Protein AF-A0A7W4IEE4-F1 (afdb_monomer)

Solvent-accessible surface area (backbone atoms only — not comparable to full-atom values): 12939 Å² total; per-residue (Å²): 142,80,88,83,77,83,89,69,90,86,64,72,62,60,62,54,52,55,63,63,65,67,69,78,68,66,86,56,74,81,76,53,75,59,36,49,70,67,81,79,66,44,58,67,37,38,53,66,58,50,34,73,74,76,43,81,60,83,44,72,50,71,46,98,86,74,34,47,25,37,35,35,80,38,34,64,44,48,45,41,70,68,49,44,52,52,48,53,54,52,42,54,53,38,18,65,76,54,75,70,46,24,63,75,71,42,45,66,54,56,65,70,42,54,62,46,82,28,52,34,36,48,28,24,48,96,86,40,24,33,29,35,36,37,36,48,48,85,84,48,88,82,58,63,52,68,43,72,49,32,69,66,70,70,74,50,82,81,77,76,76,75,73,85,80,84,75,94,81,81,91,79,88,82,82,89,80,84,77,90,77,90,79,83,82,90,85,78,92,78,85,81,80,85,80,90,79,89,80,86,134

pLDDT: mean 70.5, std 19.92, range [35.75, 95.56]

Radius of gyration: 33.17 Å; Cα contacts (8 Å, |Δi|>4): 200; chains: 1; bounding box: 82×45×115 Å

Sequence (201 aa):
MMPRHPFLFRMPGVAALVLLLTACSSGTENARPDPVDLSQFGKGTTRFTVIGAVGSPQGSVTQPNTRRCDIYQLYTSGLTAGGKAAMAAGETITDIATLGLAEIVWTPVHAGTRPRIHTVLFCYDDAQSLVELFDKDPSERRQARHVIVDAEAYSRPIVLKAAPSTDPGSAADAAPVVTTQSTAPANAATSPATPANLKAP

Foldseek 3Di:
DDDDDPPDDDPPPVVVVVVVVLVPDDDQPLPADFADAPVVAAWQCALVNVCVRQNAAPDWDQDPLRWIKGKHWTQNAADGNVRSVVLVVVLVVVCVVVVRCSCVVCVVVCVVRHTDIWIKIFTADPRRTTQKIWTDDPVPPDDTPIDGRHPVSVVDDSPPPDDPDPDPPDDDDDDDDDDDDDDDDDDDDDDDDDDDDDDDD

Organism: NCBI:txid92759

Structure (mmCIF, N/CA/C/O backbone):
data_AF-A0A7W4IEE4-F1
#
_entry.id   AF-A0A7W4IEE4-F1
#
loop_
_atom_site.group_PDB
_atom_site.id
_atom_site.type_symbol
_atom_site.label_atom_id
_atom_site.label_alt_id
_atom_site.label_comp_id
_atom_site.label_asym_id
_atom_site.label_entity_id
_atom_site.label_seq_id
_atom_site.pdbx_PDB_ins_code
_atom_site.Cartn_x
_atom_site.Cartn_y
_atom_site.Cartn_z
_atom_site.occupancy
_atom_site.B_iso_or_equiv
_atom_site.auth_seq_id
_atom_site.auth_comp_id
_atom_site.auth_asym_id
_atom_site.auth_atom_id
_atom_site.pdbx_PDB_model_num
ATOM 1 N N . MET A 1 1 ? 56.526 4.353 -56.039 1.00 42.00 1 MET A N 1
ATOM 2 C CA . MET A 1 1 ? 56.580 4.388 -54.561 1.00 42.00 1 MET A CA 1
ATOM 3 C C . MET A 1 1 ? 55.356 5.142 -54.064 1.00 42.00 1 MET A C 1
ATOM 5 O O . MET A 1 1 ? 55.263 6.333 -54.308 1.00 42.00 1 MET A O 1
ATOM 9 N N . MET A 1 2 ? 54.390 4.445 -53.463 1.00 42.84 2 MET A N 1
ATOM 10 C CA . MET A 1 2 ? 53.206 5.037 -52.819 1.00 42.84 2 MET A CA 1
ATOM 11 C C . MET A 1 2 ? 53.239 4.672 -51.330 1.00 42.84 2 MET A C 1
ATOM 13 O O . MET A 1 2 ? 53.487 3.500 -51.031 1.00 42.84 2 MET A O 1
ATOM 17 N N . PRO A 1 3 ? 52.978 5.606 -50.401 1.00 59.12 3 PRO A N 1
ATOM 18 C CA . PRO A 1 3 ? 52.822 5.269 -48.998 1.00 59.12 3 PRO A CA 1
ATOM 19 C C . PRO A 1 3 ? 51.390 4.774 -48.752 1.00 59.12 3 PRO A C 1
ATOM 21 O O . PRO A 1 3 ? 50.412 5.464 -49.030 1.00 59.12 3 PRO A O 1
ATOM 24 N N . ARG A 1 4 ? 51.265 3.553 -48.227 1.00 55.97 4 ARG A N 1
ATOM 25 C CA . ARG A 1 4 ? 50.030 3.050 -47.616 1.00 55.97 4 ARG A CA 1
ATOM 26 C C . ARG A 1 4 ? 50.058 3.436 -46.140 1.00 55.97 4 ARG A C 1
ATOM 28 O O . ARG A 1 4 ? 50.849 2.877 -45.388 1.00 55.97 4 ARG A O 1
ATOM 35 N N . HIS A 1 5 ? 49.201 4.363 -45.726 1.00 53.91 5 HIS A N 1
ATOM 36 C CA . HIS A 1 5 ? 48.916 4.577 -44.308 1.00 53.91 5 HIS A CA 1
ATOM 37 C C . HIS A 1 5 ? 47.724 3.702 -43.903 1.00 53.91 5 HIS A C 1
ATOM 39 O O . HIS A 1 5 ? 46.629 3.913 -44.427 1.00 53.91 5 HIS A O 1
ATOM 45 N N . PRO A 1 6 ? 47.884 2.738 -42.980 1.00 55.00 6 PRO A N 1
ATOM 46 C CA . PRO A 1 6 ? 46.744 2.094 -42.359 1.00 55.00 6 PRO A CA 1
ATOM 47 C C . PRO A 1 6 ? 46.212 3.028 -41.267 1.00 55.00 6 PRO A C 1
ATOM 49 O O . PRO A 1 6 ? 46.652 2.991 -40.121 1.00 55.00 6 PRO A O 1
ATOM 52 N N . PHE A 1 7 ? 45.244 3.872 -41.619 1.00 52.50 7 PHE A N 1
ATOM 53 C CA . PHE A 1 7 ? 44.290 4.394 -40.642 1.00 52.50 7 PHE A CA 1
ATOM 54 C C . PHE A 1 7 ? 43.310 3.265 -40.312 1.00 52.50 7 PHE A C 1
ATOM 56 O O . PHE A 1 7 ? 42.207 3.199 -40.841 1.00 52.50 7 PHE A O 1
ATOM 63 N N . LEU A 1 8 ? 43.732 2.331 -39.462 1.00 55.97 8 LEU A N 1
ATOM 64 C CA . LEU A 1 8 ? 42.809 1.407 -38.819 1.00 55.97 8 LEU A CA 1
ATOM 65 C C . LEU A 1 8 ? 43.015 1.455 -37.308 1.00 55.97 8 LEU A C 1
ATOM 67 O O . LEU A 1 8 ? 43.952 0.895 -36.750 1.00 55.97 8 LEU A O 1
ATOM 71 N N . PHE A 1 9 ? 42.058 2.138 -36.684 1.00 54.78 9 PHE A N 1
ATOM 72 C CA . PHE A 1 9 ? 41.323 1.592 -35.554 1.00 54.78 9 PHE A CA 1
ATOM 73 C C . PHE A 1 9 ? 42.158 1.265 -34.309 1.00 54.78 9 PHE A C 1
ATOM 75 O O . PHE A 1 9 ? 42.377 0.115 -33.942 1.00 54.78 9 PHE A O 1
ATOM 82 N N . ARG A 1 10 ? 42.551 2.309 -33.576 1.00 56.47 10 ARG A N 1
ATOM 83 C CA . ARG A 1 10 ? 42.951 2.172 -32.171 1.00 56.47 10 ARG A CA 1
ATOM 84 C C . ARG A 1 10 ? 42.235 3.213 -31.312 1.00 56.47 10 ARG A C 1
ATOM 86 O O . ARG A 1 10 ? 42.860 4.081 -30.723 1.00 56.47 10 ARG A O 1
ATOM 93 N N . MET A 1 11 ? 40.908 3.108 -31.234 1.00 55.41 11 MET A N 1
ATOM 94 C CA . MET A 1 11 ? 40.102 3.761 -30.190 1.00 55.41 11 MET A CA 1
ATOM 95 C C . MET A 1 11 ? 39.368 2.729 -29.306 1.00 55.41 11 MET A C 1
ATOM 97 O O . MET A 1 11 ? 38.146 2.766 -29.209 1.00 55.41 11 MET A O 1
ATOM 101 N N . PRO A 1 12 ? 40.069 1.812 -28.607 1.00 55.75 12 PRO A N 1
ATOM 102 C CA . PRO A 1 12 ? 39.431 1.038 -27.538 1.00 55.75 12 PRO A CA 1
ATOM 103 C C . PRO A 1 12 ? 39.075 1.926 -26.327 1.00 55.75 12 PRO A C 1
ATOM 105 O O . PRO A 1 12 ? 38.188 1.589 -25.552 1.00 55.75 12 PRO A O 1
ATOM 108 N N . GLY A 1 13 ? 39.739 3.081 -26.174 1.00 59.19 13 GLY A N 1
ATOM 109 C CA . GLY A 1 13 ? 39.582 3.954 -25.006 1.00 59.19 13 GLY A CA 1
ATOM 110 C C . GLY A 1 13 ? 38.289 4.772 -24.975 1.00 59.19 13 GLY A C 1
ATOM 111 O O . GLY A 1 13 ? 37.750 4.992 -23.898 1.00 59.19 13 GLY A O 1
ATOM 112 N N . VAL A 1 14 ? 37.758 5.196 -26.128 1.00 63.16 14 VAL A N 1
ATOM 113 C CA . VAL A 1 14 ? 36.553 6.052 -26.167 1.00 63.16 14 VAL A CA 1
ATOM 114 C C . VAL A 1 14 ? 35.283 5.237 -25.911 1.00 63.16 14 VAL A C 1
ATOM 116 O O . VAL A 1 14 ? 34.432 5.671 -25.144 1.00 63.16 14 VAL A O 1
ATOM 119 N N . ALA A 1 15 ? 35.186 4.021 -26.462 1.00 61.84 15 ALA A N 1
ATOM 120 C CA . ALA A 1 15 ? 34.072 3.114 -26.175 1.00 61.84 15 ALA A CA 1
ATOM 121 C C . ALA A 1 15 ? 34.062 2.654 -24.703 1.00 61.84 15 ALA A C 1
ATOM 123 O O . ALA A 1 15 ? 33.005 2.611 -24.078 1.00 61.84 15 ALA A O 1
ATOM 124 N N . ALA A 1 16 ? 35.239 2.387 -24.124 1.00 63.06 16 ALA A N 1
ATOM 125 C CA . ALA A 1 16 ? 35.365 2.062 -22.704 1.00 63.06 16 ALA A CA 1
ATOM 126 C C . ALA A 1 16 ? 34.992 3.246 -21.791 1.00 63.06 16 ALA A C 1
ATOM 128 O O . ALA A 1 16 ? 34.382 3.043 -20.748 1.00 63.06 16 ALA A O 1
ATOM 129 N N . LEU A 1 17 ? 35.304 4.484 -22.193 1.00 61.44 17 LEU A N 1
ATOM 130 C CA . LEU A 1 17 ? 34.957 5.689 -21.435 1.00 61.44 17 LEU A CA 1
ATOM 131 C C . LEU A 1 17 ? 33.447 5.983 -21.452 1.00 61.44 17 LEU A C 1
ATOM 133 O O . LEU A 1 17 ? 32.904 6.396 -20.433 1.00 61.44 17 LEU A O 1
ATOM 137 N N . VAL A 1 18 ? 32.756 5.727 -22.569 1.00 62.00 18 VAL A N 1
ATOM 138 C CA . VAL A 1 18 ? 31.290 5.881 -22.669 1.00 62.00 18 VAL A CA 1
ATOM 139 C C . VAL A 1 18 ? 30.556 4.845 -21.807 1.00 62.00 18 VAL A C 1
ATOM 141 O O . VAL A 1 18 ? 29.601 5.204 -21.1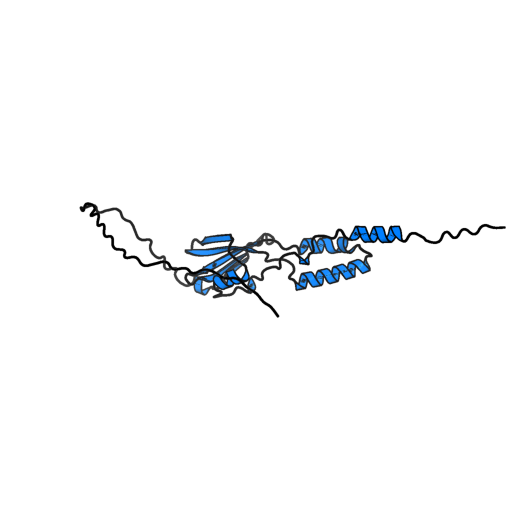25 1.00 62.00 18 VAL A O 1
ATOM 144 N N . LEU A 1 19 ? 31.042 3.599 -21.746 1.00 62.41 19 LEU A N 1
ATOM 145 C CA . LEU A 1 19 ? 30.483 2.550 -20.874 1.00 62.41 19 LEU A CA 1
ATOM 146 C C . LEU A 1 19 ? 30.678 2.829 -19.374 1.00 62.41 19 LEU A C 1
ATOM 148 O O . LEU A 1 19 ? 29.897 2.357 -18.554 1.00 62.41 19 LEU A O 1
ATOM 152 N N . LEU A 1 20 ? 31.704 3.596 -18.998 1.00 60.75 20 LEU A N 1
ATOM 153 C CA . LEU A 1 20 ? 31.944 3.979 -17.601 1.00 60.75 20 LEU A CA 1
ATOM 154 C C . LEU A 1 20 ? 31.077 5.168 -17.150 1.00 60.75 20 LEU A C 1
ATOM 156 O O . LEU A 1 20 ? 30.906 5.368 -15.950 1.00 60.75 20 LEU A O 1
ATOM 160 N N . LEU A 1 21 ? 30.511 5.940 -18.087 1.00 57.06 21 LEU A N 1
ATOM 161 C CA . LEU A 1 21 ? 29.665 7.105 -17.796 1.00 57.06 21 LEU A CA 1
ATOM 162 C C . LEU A 1 21 ? 28.172 6.755 -17.647 1.00 57.06 21 LEU A C 1
ATOM 164 O O . LEU A 1 21 ? 27.434 7.538 -17.053 1.00 57.06 21 LEU A O 1
ATOM 168 N N . THR A 1 22 ? 27.718 5.588 -18.119 1.00 57.38 22 THR A N 1
ATOM 169 C CA . THR A 1 22 ? 26.330 5.111 -17.928 1.00 57.38 22 THR A CA 1
ATOM 170 C C . THR A 1 22 ? 26.099 4.436 -16.570 1.00 57.38 22 THR A C 1
ATOM 172 O O . THR A 1 22 ? 24.964 4.149 -16.206 1.00 57.38 22 THR A O 1
ATOM 175 N N . ALA A 1 23 ? 27.154 4.226 -15.774 1.00 52.12 23 ALA A N 1
ATOM 176 C CA . ALA A 1 23 ? 27.072 3.570 -14.467 1.00 52.12 23 ALA A CA 1
ATOM 177 C C . ALA A 1 23 ? 26.598 4.488 -13.320 1.00 52.12 23 ALA A C 1
ATOM 179 O O . ALA A 1 23 ? 26.491 4.042 -12.178 1.00 52.12 23 ALA A O 1
ATOM 180 N N . CYS A 1 24 ? 26.271 5.755 -13.589 1.00 54.19 24 CYS A N 1
ATOM 181 C CA . CYS A 1 24 ? 25.622 6.642 -12.619 1.00 54.19 24 CYS A CA 1
ATOM 182 C C . CYS A 1 24 ? 24.109 6.359 -12.511 1.00 54.19 24 CYS A C 1
ATOM 184 O O . CYS A 1 24 ? 23.309 7.291 -12.501 1.00 54.19 24 CYS A O 1
ATOM 186 N N . SER A 1 25 ? 23.688 5.092 -12.478 1.00 53.78 25 SER A N 1
ATOM 187 C CA . SER A 1 25 ? 22.263 4.767 -12.390 1.00 53.78 25 SER A CA 1
ATOM 188 C C . SER A 1 25 ? 21.790 4.907 -10.941 1.00 53.78 25 SER A C 1
ATOM 190 O O . SER A 1 25 ? 22.221 4.192 -10.036 1.00 53.78 25 SER A O 1
ATOM 192 N N . SER A 1 26 ? 20.984 5.950 -10.740 1.00 52.00 26 SER A N 1
ATOM 193 C CA . SER A 1 26 ? 19.656 5.876 -10.132 1.00 52.00 26 SER A CA 1
ATOM 194 C C . SER A 1 26 ? 19.518 4.937 -8.936 1.00 52.00 26 SER A C 1
ATOM 196 O O . SER A 1 26 ? 19.598 3.722 -9.077 1.00 52.00 26 SER A O 1
ATOM 198 N N . GLY A 1 27 ? 19.207 5.491 -7.757 1.00 55.22 27 GLY A N 1
ATOM 199 C CA . GLY A 1 27 ? 18.859 4.711 -6.566 1.00 55.22 27 GLY A CA 1
ATOM 200 C C . GLY A 1 27 ? 17.947 3.534 -6.919 1.00 55.22 27 GLY A C 1
ATOM 201 O O . GLY A 1 27 ? 16.822 3.733 -7.374 1.00 55.22 27 GLY A O 1
ATOM 202 N N . THR A 1 28 ? 18.486 2.325 -6.757 1.00 63.62 28 THR A N 1
ATOM 203 C CA . THR A 1 28 ? 17.913 1.063 -7.232 1.00 63.62 28 THR A CA 1
ATOM 204 C C . THR A 1 28 ? 16.428 0.977 -6.901 1.00 63.62 28 THR A C 1
ATOM 206 O O . THR A 1 28 ? 16.070 1.041 -5.724 1.00 63.62 28 THR A O 1
ATOM 209 N N . GLU A 1 29 ? 15.570 0.784 -7.909 1.00 69.75 29 GLU A N 1
ATOM 210 C CA . GLU A 1 29 ? 14.129 0.518 -7.737 1.00 69.75 29 GLU A CA 1
ATOM 211 C C . GLU A 1 29 ? 13.881 -0.570 -6.674 1.00 69.75 29 GLU A C 1
ATOM 213 O O . GLU A 1 29 ? 12.966 -0.470 -5.857 1.00 69.75 29 GLU A O 1
ATOM 218 N N . ASN A 1 30 ? 14.783 -1.554 -6.609 1.00 67.81 30 ASN A N 1
ATOM 219 C CA . ASN A 1 30 ? 14.779 -2.644 -5.634 1.00 67.81 30 ASN A CA 1
ATOM 220 C C . ASN A 1 30 ? 14.941 -2.209 -4.169 1.00 67.81 30 ASN A C 1
ATOM 222 O O . ASN A 1 30 ? 14.522 -2.945 -3.283 1.00 67.81 30 ASN A O 1
ATOM 226 N N . ALA A 1 31 ? 15.535 -1.047 -3.889 1.00 74.50 31 ALA A N 1
ATOM 227 C CA . ALA A 1 31 ? 15.680 -0.536 -2.523 1.00 74.50 31 ALA A CA 1
ATOM 228 C C . ALA A 1 31 ? 14.414 0.173 -2.019 1.00 74.50 31 ALA A C 1
ATOM 230 O O . ALA A 1 31 ? 14.333 0.540 -0.846 1.00 74.50 31 ALA A O 1
ATOM 231 N N . ARG A 1 32 ? 13.422 0.403 -2.889 1.00 80.88 32 ARG A N 1
ATOM 232 C CA . ARG A 1 32 ? 12.168 1.026 -2.472 1.00 80.88 32 ARG A CA 1
ATOM 233 C C . ARG A 1 32 ? 11.356 0.048 -1.614 1.00 80.88 32 ARG A C 1
ATOM 235 O O . ARG A 1 32 ? 11.333 -1.139 -1.938 1.00 80.88 32 ARG A O 1
ATOM 242 N N . PRO A 1 33 ? 10.640 0.517 -0.578 1.00 85.38 33 PRO A N 1
ATOM 243 C CA . PRO A 1 33 ? 9.746 -0.330 0.209 1.00 85.38 33 PRO A CA 1
ATOM 244 C C . PRO A 1 33 ? 8.656 -0.975 -0.650 1.00 85.38 33 PRO A C 1
ATOM 246 O O . PRO A 1 33 ? 8.221 -0.401 -1.655 1.00 85.38 33 PRO A O 1
ATOM 249 N N . ASP A 1 34 ? 8.238 -2.182 -0.283 1.00 88.81 34 ASP A N 1
ATOM 250 C CA . ASP A 1 34 ? 7.066 -2.812 -0.886 1.00 88.81 34 ASP A CA 1
ATOM 251 C C . ASP A 1 34 ? 5.781 -2.196 -0.323 1.00 88.81 34 ASP A C 1
ATOM 253 O O . ASP A 1 34 ? 5.732 -1.846 0.861 1.00 88.81 34 ASP A O 1
ATOM 257 N N . PRO A 1 35 ? 4.739 -2.042 -1.155 1.00 89.12 35 PRO A N 1
ATOM 258 C CA . PRO A 1 35 ? 3.446 -1.608 -0.673 1.00 89.12 35 PRO A CA 1
ATOM 259 C C . PRO A 1 35 ? 2.832 -2.682 0.232 1.00 89.12 35 PRO A C 1
ATOM 261 O O . PRO A 1 35 ? 2.821 -3.870 -0.089 1.00 89.12 35 PRO A O 1
ATOM 264 N N . VAL A 1 36 ? 2.292 -2.241 1.359 1.00 90.75 36 VAL A N 1
ATOM 265 C CA . VAL A 1 36 ? 1.465 -3.022 2.266 1.00 90.75 36 VAL A CA 1
ATOM 266 C C . VAL A 1 36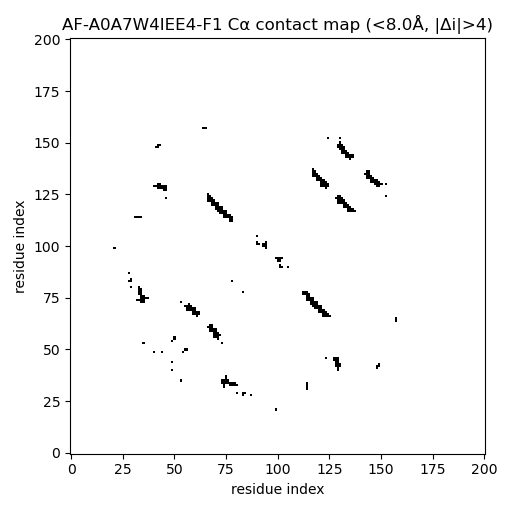 ? 0.121 -3.273 1.600 1.00 90.75 36 VAL A C 1
ATOM 268 O O . VAL A 1 36 ? -0.601 -2.335 1.254 1.00 90.75 36 VAL A O 1
ATOM 271 N N . ASP A 1 37 ? -0.237 -4.546 1.477 1.00 89.56 37 ASP A N 1
ATOM 272 C CA . ASP A 1 37 ? -1.576 -4.937 1.066 1.00 89.56 37 ASP A CA 1
ATOM 273 C C . ASP A 1 37 ? -2.545 -4.758 2.237 1.00 89.56 37 ASP A C 1
ATOM 275 O O . ASP A 1 37 ? -2.494 -5.476 3.232 1.00 89.56 37 ASP A O 1
ATOM 279 N N . LEU A 1 38 ? -3.440 -3.780 2.127 1.00 88.69 38 LEU A N 1
ATOM 280 C CA . LEU A 1 38 ? -4.451 -3.521 3.147 1.00 88.69 38 LEU A CA 1
ATOM 281 C C . LEU A 1 38 ? -5.538 -4.605 3.205 1.00 88.69 38 LEU A C 1
ATOM 283 O O . LEU A 1 38 ? -6.196 -4.749 4.233 1.00 88.69 38 LEU A O 1
ATOM 287 N N . SER A 1 39 ? -5.731 -5.376 2.131 1.00 86.94 39 SER A N 1
ATOM 288 C CA . SER A 1 39 ? -6.766 -6.412 2.062 1.00 86.94 39 SER A CA 1
ATOM 289 C C . SER A 1 39 ? -6.457 -7.642 2.918 1.00 86.94 39 SER A C 1
ATOM 291 O O . SER A 1 39 ? -7.368 -8.398 3.251 1.00 86.94 39 SER A O 1
ATOM 293 N N . GLN A 1 40 ? -5.202 -7.801 3.351 1.00 89.81 40 GLN A N 1
ATOM 294 C CA . GLN A 1 40 ? -4.809 -8.855 4.287 1.00 89.81 40 GLN A CA 1
ATOM 295 C C . GLN A 1 40 ? -5.387 -8.645 5.699 1.00 89.81 40 GLN A C 1
ATOM 297 O O . GLN A 1 40 ? -5.416 -9.577 6.502 1.00 89.81 40 GLN A O 1
ATOM 302 N N . PHE A 1 41 ? -5.840 -7.428 6.016 1.00 91.94 41 PHE A N 1
ATOM 303 C CA . PHE A 1 41 ? -6.401 -7.084 7.318 1.00 91.94 41 PHE A CA 1
ATOM 304 C C . PHE A 1 41 ? -7.925 -7.185 7.284 1.00 91.94 41 PHE A C 1
ATOM 306 O O . PHE A 1 41 ? -8.630 -6.281 6.838 1.00 91.94 41 PHE A O 1
ATOM 313 N N . GLY A 1 42 ? -8.427 -8.322 7.761 1.00 86.62 42 GLY A N 1
ATOM 314 C CA . GLY A 1 42 ? -9.852 -8.631 7.822 1.00 86.62 42 GLY A CA 1
ATOM 315 C C . GLY A 1 42 ? -10.452 -8.509 9.222 1.00 86.62 42 GLY A C 1
ATOM 316 O O . GLY A 1 42 ? -9.794 -8.119 10.193 1.00 86.62 42 GLY A O 1
ATOM 317 N N . LYS A 1 43 ? -11.730 -8.880 9.323 1.00 84.12 43 LYS A N 1
ATOM 318 C CA . LYS A 1 43 ? -12.494 -8.857 10.574 1.00 84.12 43 LYS A CA 1
ATOM 319 C C . LYS A 1 43 ? -11.822 -9.729 11.624 1.00 84.12 43 LYS A C 1
ATOM 321 O O . LYS A 1 43 ? -11.391 -10.840 11.325 1.00 84.12 43 LYS A O 1
ATOM 326 N N . GLY A 1 44 ? -11.755 -9.229 12.856 1.00 81.69 44 GLY A N 1
ATOM 327 C CA . GLY A 1 44 ? -11.162 -9.974 13.967 1.00 81.69 44 GLY A CA 1
ATOM 328 C C . GLY A 1 44 ? -9.633 -10.013 13.947 1.00 81.69 44 GLY A C 1
ATOM 329 O O . GLY A 1 44 ? -9.037 -10.656 14.809 1.00 81.69 44 GLY A O 1
ATOM 330 N N . THR A 1 45 ? -8.975 -9.319 13.007 1.00 92.94 45 THR A N 1
ATOM 331 C CA . THR A 1 45 ? -7.517 -9.164 13.059 1.00 92.94 45 THR A CA 1
ATOM 332 C C . THR A 1 45 ? -7.148 -8.435 14.343 1.00 92.94 45 THR A C 1
ATOM 334 O O . THR A 1 45 ? -7.610 -7.321 14.586 1.00 92.94 45 THR A O 1
ATOM 337 N N . THR A 1 46 ? -6.318 -9.051 15.179 1.00 94.62 46 THR A N 1
ATOM 338 C CA . THR A 1 46 ? -5.930 -8.430 16.447 1.00 94.62 46 THR A CA 1
ATOM 339 C C . THR A 1 46 ? -4.980 -7.261 16.209 1.00 94.62 46 THR A C 1
ATOM 341 O O . THR A 1 46 ? -4.160 -7.283 15.287 1.00 94.62 46 THR A O 1
ATOM 344 N N . ARG A 1 47 ? -5.015 -6.266 17.095 1.00 94.50 47 ARG A N 1
ATOM 345 C CA . ARG A 1 47 ? -4.048 -5.160 17.101 1.00 94.50 47 ARG A CA 1
ATOM 346 C C . ARG A 1 47 ? -2.596 -5.642 17.105 1.00 94.50 47 ARG A C 1
ATOM 348 O O . ARG A 1 47 ? -1.753 -5.061 16.431 1.00 94.50 47 ARG A O 1
ATOM 355 N N . PHE A 1 48 ? -2.305 -6.729 17.820 1.00 94.81 48 PHE A N 1
ATOM 356 C CA . PHE A 1 48 ? -0.968 -7.324 17.840 1.00 94.81 48 PHE A CA 1
ATOM 357 C C . PHE A 1 48 ? -0.554 -7.860 16.463 1.00 94.81 48 PHE A C 1
ATOM 359 O O . PHE A 1 48 ? 0.577 -7.643 16.038 1.00 94.81 48 PHE A O 1
ATOM 366 N N . THR A 1 49 ? -1.471 -8.502 15.737 1.00 94.81 49 THR A N 1
ATOM 367 C CA . THR A 1 49 ? -1.232 -8.976 14.366 1.00 94.81 49 THR A CA 1
ATOM 368 C C . THR A 1 49 ? -0.955 -7.817 13.411 1.00 94.81 49 THR A C 1
ATOM 370 O O . THR A 1 49 ? -0.022 -7.904 12.616 1.00 94.81 49 THR A O 1
ATOM 373 N N . VAL A 1 50 ? -1.710 -6.716 13.516 1.00 95.19 50 VAL A N 1
ATOM 374 C CA . VAL A 1 50 ? -1.460 -5.504 12.715 1.00 95.19 50 VAL A CA 1
ATOM 375 C C . VAL A 1 50 ? -0.064 -4.956 13.012 1.00 95.19 50 VAL A C 1
ATOM 377 O O . VAL A 1 50 ? 0.725 -4.769 12.090 1.00 95.19 50 VAL A O 1
ATOM 380 N N . ILE A 1 51 ? 0.291 -4.789 14.290 1.00 95.56 51 ILE A N 1
ATOM 381 C CA . ILE A 1 51 ? 1.619 -4.302 14.695 1.00 95.56 51 ILE A CA 1
ATOM 382 C C . ILE A 1 51 ? 2.738 -5.231 14.207 1.00 95.56 51 ILE A C 1
ATOM 384 O O . ILE A 1 51 ? 3.775 -4.760 13.749 1.00 95.56 51 ILE A O 1
ATOM 388 N N . GLY A 1 52 ? 2.533 -6.548 14.263 1.00 95.25 52 GLY A N 1
ATOM 389 C CA . GLY A 1 52 ? 3.496 -7.521 13.751 1.00 95.25 52 GLY A CA 1
ATOM 390 C C . GLY A 1 52 ? 3.707 -7.428 12.237 1.00 95.25 52 GLY A C 1
ATOM 391 O O . GLY A 1 52 ? 4.815 -7.670 11.767 1.00 95.25 52 GLY A O 1
ATOM 392 N N . ALA A 1 53 ? 2.672 -7.056 11.481 1.00 93.00 53 ALA A N 1
ATOM 393 C CA . ALA A 1 53 ? 2.730 -6.961 10.025 1.00 93.00 53 ALA A CA 1
ATOM 394 C C . ALA A 1 53 ? 3.279 -5.616 9.521 1.00 93.00 53 ALA A C 1
ATOM 396 O O . ALA A 1 53 ? 4.045 -5.597 8.560 1.00 93.00 53 ALA A O 1
ATOM 397 N N . VAL A 1 54 ? 2.887 -4.493 10.137 1.00 93.50 54 VAL A N 1
ATOM 398 C CA . VAL A 1 54 ? 3.212 -3.139 9.636 1.00 93.50 54 VAL A CA 1
ATOM 399 C C . VAL A 1 54 ? 4.102 -2.314 10.568 1.00 93.50 54 VAL A C 1
ATOM 401 O O . VAL A 1 54 ? 4.487 -1.198 10.223 1.00 93.50 54 VAL A O 1
ATOM 404 N N . GLY A 1 55 ? 4.454 -2.846 11.738 1.00 94.31 55 GLY A N 1
ATOM 405 C CA . GLY A 1 55 ? 5.270 -2.177 12.748 1.00 94.31 55 GLY A CA 1
ATOM 406 C C . GLY A 1 55 ? 4.459 -1.384 13.777 1.00 94.31 55 GLY A C 1
ATOM 407 O O . GLY A 1 55 ? 3.241 -1.514 13.901 1.00 94.31 55 GLY A O 1
ATOM 408 N N . SER A 1 56 ? 5.154 -0.560 14.560 1.00 95.19 56 SER A N 1
ATOM 409 C CA . SER A 1 56 ? 4.525 0.271 15.593 1.00 95.19 56 SER A CA 1
ATOM 410 C C . SER A 1 56 ? 3.776 1.463 14.985 1.00 95.19 56 SER A C 1
ATOM 412 O O . SER A 1 56 ? 4.272 2.078 14.036 1.00 95.19 56 SER A O 1
ATOM 414 N N . PRO A 1 57 ? 2.612 1.844 15.541 1.00 95.38 57 PRO A N 1
ATOM 415 C CA . PRO A 1 57 ? 1.885 3.016 15.075 1.00 95.38 57 PRO A CA 1
ATOM 416 C C . PRO A 1 57 ? 2.640 4.310 15.395 1.00 95.38 57 PRO A C 1
ATOM 418 O O . PRO A 1 57 ? 3.349 4.407 16.396 1.00 95.38 57 PRO A O 1
ATOM 421 N N . GLN A 1 58 ? 2.429 5.334 14.568 1.00 93.69 58 GLN A N 1
ATOM 422 C CA . GLN A 1 58 ? 2.959 6.688 14.780 1.00 93.69 58 GLN A CA 1
ATOM 423 C C . GLN A 1 58 ? 2.278 7.390 15.960 1.00 93.69 58 GLN A C 1
ATOM 425 O O . GLN A 1 58 ? 2.840 8.278 16.594 1.00 93.69 58 GLN A O 1
ATOM 430 N N . GLY A 1 59 ? 1.041 6.998 16.245 1.00 92.06 59 GLY A N 1
ATOM 431 C CA . GLY A 1 59 ? 0.242 7.527 17.332 1.00 92.06 59 GLY A CA 1
ATOM 432 C C . GLY A 1 59 ? -1.111 6.841 17.372 1.00 92.06 59 GLY A C 1
ATOM 433 O O . GLY A 1 59 ? -1.413 5.977 16.551 1.00 92.06 59 GLY A O 1
ATOM 434 N N . SER A 1 60 ? -1.941 7.222 18.335 1.00 91.81 60 SER A N 1
ATOM 435 C CA . SER A 1 60 ? -3.302 6.706 18.427 1.00 91.81 60 SER A CA 1
ATOM 436 C C . SER A 1 60 ? -4.273 7.785 18.875 1.00 91.81 60 SER A C 1
ATOM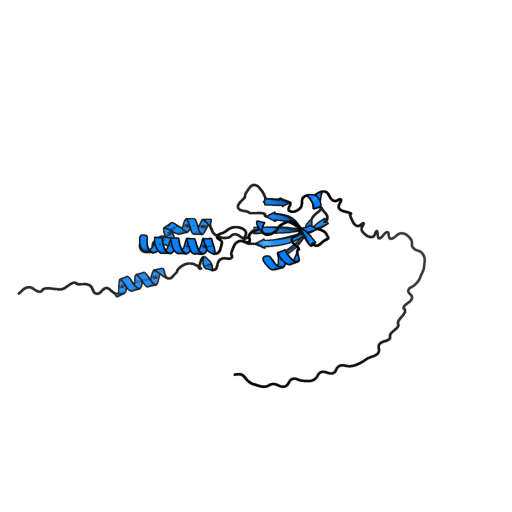 438 O O . SER A 1 60 ? -3.935 8.658 19.675 1.00 91.81 60 SER A O 1
ATOM 440 N N . VAL A 1 61 ? -5.483 7.724 18.336 1.00 90.06 61 VAL A N 1
ATOM 441 C CA . VAL A 1 61 ? -6.567 8.678 18.559 1.00 90.06 61 VAL A CA 1
ATOM 442 C C . VAL A 1 61 ? -7.810 7.923 19.007 1.00 90.06 61 VAL A C 1
ATOM 444 O O . VAL A 1 61 ? -8.037 6.786 18.603 1.00 90.06 61 VAL A O 1
ATOM 447 N N . THR A 1 62 ? -8.611 8.541 19.868 1.00 87.56 62 THR A N 1
ATOM 448 C CA . THR A 1 62 ? -9.942 8.027 20.196 1.00 87.56 62 THR A CA 1
ATOM 449 C C . THR A 1 62 ? -10.959 8.781 19.347 1.00 87.56 62 THR A C 1
ATOM 451 O O . THR A 1 62 ? -11.015 10.010 19.395 1.00 87.56 62 THR A O 1
ATOM 454 N N . GLN A 1 63 ? -11.719 8.060 18.531 1.00 77.31 63 GLN A N 1
ATOM 455 C CA . GLN A 1 63 ? -12.719 8.624 17.626 1.00 77.31 63 GLN A CA 1
ATOM 456 C C . GLN A 1 63 ? -14.023 8.935 18.404 1.00 77.31 63 GLN A C 1
ATOM 458 O O . GLN A 1 63 ? -14.206 8.410 19.506 1.00 77.31 63 GLN A O 1
ATOM 463 N N . PRO A 1 64 ? -14.944 9.793 17.908 1.00 70.75 64 PRO A N 1
ATOM 464 C CA . PRO A 1 64 ? -16.133 10.209 18.670 1.00 70.75 64 PRO A CA 1
ATOM 465 C C . PRO A 1 64 ? -17.046 9.062 19.126 1.00 70.75 64 PRO A C 1
ATOM 467 O O . PRO A 1 64 ? -17.754 9.184 20.118 1.00 70.75 64 PRO A O 1
ATOM 470 N N . ASN A 1 65 ? -16.991 7.922 18.439 1.00 69.56 65 ASN A N 1
ATOM 471 C CA . ASN A 1 65 ? -17.646 6.668 18.815 1.00 69.56 65 ASN A CA 1
ATOM 472 C C . ASN A 1 65 ? -16.902 5.902 19.938 1.00 69.56 65 ASN A C 1
ATOM 474 O O . ASN A 1 65 ? -17.159 4.725 20.137 1.00 69.56 65 ASN A O 1
ATOM 478 N N . THR A 1 66 ? -15.966 6.527 20.663 1.00 70.06 66 THR A N 1
ATOM 479 C CA . THR A 1 66 ? -15.148 5.916 21.739 1.00 70.06 66 THR A CA 1
ATOM 480 C C . THR A 1 66 ? -14.201 4.798 21.271 1.00 70.06 66 THR A C 1
ATOM 482 O O . THR A 1 66 ? -13.487 4.212 22.080 1.00 70.06 66 THR A O 1
ATOM 485 N N . ARG A 1 67 ? -14.093 4.537 19.963 1.00 81.44 67 ARG A N 1
ATOM 486 C CA . ARG A 1 67 ? -13.160 3.532 19.435 1.00 81.44 67 ARG A CA 1
ATOM 487 C C . ARG A 1 67 ? -11.734 4.056 19.416 1.00 81.44 67 ARG A C 1
ATOM 489 O O . ARG A 1 67 ? -11.492 5.236 19.143 1.00 81.44 67 ARG A O 1
ATOM 496 N N . ARG A 1 68 ? -10.776 3.169 19.689 1.00 89.88 68 ARG A N 1
ATOM 497 C CA . ARG A 1 68 ? -9.348 3.490 19.619 1.00 89.88 68 ARG A CA 1
ATOM 498 C C . ARG A 1 68 ? -8.833 3.182 18.221 1.00 89.88 68 ARG A C 1
ATOM 500 O O . ARG A 1 68 ? -8.948 2.051 17.763 1.00 89.88 68 ARG A O 1
ATOM 507 N N . CYS A 1 69 ? -8.231 4.173 17.580 1.00 92.44 69 CYS A N 1
ATOM 508 C CA . CYS A 1 69 ? -7.619 4.033 16.269 1.00 92.44 69 CYS A CA 1
ATOM 509 C C . CYS A 1 69 ? -6.116 4.278 16.353 1.00 92.44 69 CYS A C 1
ATOM 511 O O . CYS A 1 69 ? -5.670 5.254 16.959 1.00 92.44 69 CYS A O 1
ATOM 513 N N . ASP A 1 70 ? -5.343 3.411 15.717 1.00 94.94 70 ASP A N 1
ATOM 514 C CA . ASP A 1 70 ? -3.909 3.575 15.527 1.00 94.94 70 ASP A CA 1
ATOM 515 C C . ASP A 1 70 ? -3.637 4.239 14.172 1.00 94.94 70 ASP A C 1
ATOM 517 O O . ASP A 1 70 ? -4.265 3.906 13.167 1.00 94.94 70 ASP A O 1
ATOM 521 N N . ILE A 1 71 ? -2.699 5.185 14.155 1.00 93.62 71 ILE A N 1
ATOM 522 C CA . ILE A 1 71 ? -2.322 5.973 12.980 1.00 93.62 71 ILE A CA 1
ATOM 523 C C . ILE A 1 71 ? -1.004 5.434 12.433 1.00 93.62 71 ILE A C 1
ATOM 525 O O . ILE A 1 71 ? 0.001 5.394 13.148 1.00 93.62 71 ILE A O 1
ATOM 529 N N . TYR A 1 72 ? -0.989 5.089 11.151 1.00 93.94 72 TYR A N 1
ATOM 530 C CA . TYR A 1 72 ? 0.182 4.583 10.449 1.00 93.94 72 TYR A CA 1
ATOM 531 C C . TYR A 1 72 ? 0.531 5.432 9.232 1.00 93.94 72 TYR A C 1
ATOM 533 O O . TYR A 1 72 ? -0.336 6.033 8.600 1.00 93.94 72 TYR A O 1
ATOM 541 N N . GLN A 1 73 ? 1.820 5.440 8.898 1.00 91.44 73 GLN A N 1
ATOM 542 C CA . GLN A 1 73 ? 2.345 5.959 7.640 1.00 91.44 73 GLN A CA 1
ATOM 543 C C . GLN A 1 73 ? 2.885 4.780 6.836 1.00 91.44 73 GLN A C 1
ATOM 545 O O . GLN A 1 73 ? 3.963 4.273 7.138 1.00 91.44 73 GLN A O 1
ATOM 550 N N . LEU A 1 74 ? 2.106 4.314 5.861 1.00 91.12 74 LEU A N 1
ATOM 551 C CA . LEU A 1 74 ? 2.390 3.099 5.099 1.00 91.12 74 LEU A CA 1
ATOM 552 C C . LEU A 1 74 ? 2.510 3.419 3.617 1.00 91.12 74 LEU A C 1
ATOM 554 O O . LEU A 1 74 ? 1.807 4.280 3.098 1.00 91.12 74 LEU A O 1
ATOM 558 N N . TYR A 1 75 ? 3.356 2.679 2.915 1.00 89.75 75 TYR A N 1
ATOM 559 C CA . TYR A 1 75 ? 3.258 2.600 1.465 1.00 89.75 75 TYR A CA 1
ATOM 560 C C . TYR A 1 75 ? 2.142 1.607 1.150 1.00 89.75 75 TYR A C 1
ATOM 562 O O . TYR A 1 75 ? 2.263 0.458 1.535 1.00 89.75 75 TYR A O 1
ATOM 570 N N . THR A 1 76 ? 1.052 2.023 0.511 1.00 86.69 76 THR A N 1
ATOM 571 C CA . THR A 1 76 ? -0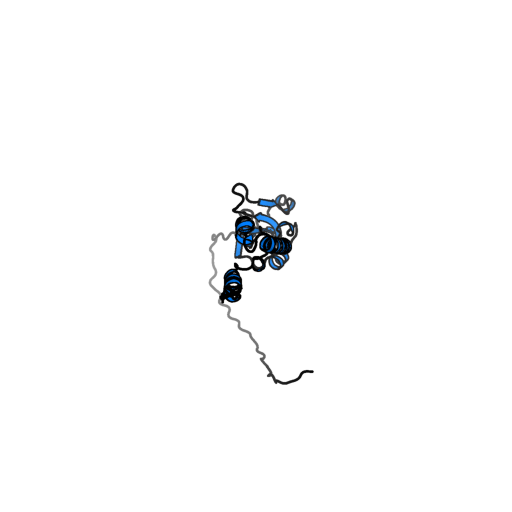.084 1.146 0.125 1.00 86.69 76 THR A CA 1
ATOM 572 C C . THR A 1 76 ? -0.234 1.048 -1.393 1.00 86.69 76 THR A C 1
ATOM 574 O O . THR A 1 76 ? -0.951 0.200 -1.913 1.00 86.69 76 THR A O 1
ATOM 577 N N . SER A 1 77 ? 0.511 1.882 -2.121 1.00 83.31 77 SER A N 1
ATOM 578 C CA . SER A 1 77 ? 0.571 1.921 -3.578 1.00 83.31 77 SER A CA 1
ATOM 579 C C . SER A 1 77 ? 2.014 1.775 -4.051 1.00 83.31 77 SER A C 1
ATOM 581 O O . SER A 1 77 ? 2.924 2.322 -3.423 1.00 83.31 77 SER A O 1
ATOM 583 N N . GLY A 1 78 ? 2.218 1.131 -5.196 1.00 84.56 78 GLY A N 1
ATOM 584 C CA . GLY A 1 78 ? 3.527 0.969 -5.827 1.00 84.56 78 GLY A CA 1
ATOM 585 C C . GLY A 1 78 ? 3.696 -0.429 -6.409 1.00 84.56 78 GLY A C 1
ATOM 586 O O . GLY A 1 78 ? 2.768 -1.236 -6.405 1.00 84.56 78 GLY A O 1
ATOM 587 N N . LEU A 1 79 ? 4.893 -0.719 -6.911 1.00 86.31 79 LEU A N 1
ATOM 588 C CA . LEU A 1 79 ? 5.243 -2.066 -7.353 1.00 86.31 79 LEU A CA 1
ATOM 589 C C . LEU A 1 79 ? 5.570 -2.950 -6.146 1.00 86.31 79 LEU A C 1
ATOM 591 O O . LEU A 1 79 ? 6.341 -2.559 -5.271 1.00 86.31 79 LEU A O 1
ATOM 595 N N . THR A 1 80 ? 5.021 -4.162 -6.133 1.00 88.12 80 THR A N 1
ATOM 596 C CA . THR A 1 80 ? 5.483 -5.240 -5.248 1.00 88.12 80 THR A CA 1
ATOM 597 C C . THR A 1 80 ? 6.875 -5.711 -5.670 1.00 88.12 80 THR A C 1
ATOM 599 O O . THR A 1 80 ? 7.309 -5.420 -6.787 1.00 88.12 80 THR A O 1
ATOM 602 N N . ALA A 1 81 ? 7.555 -6.504 -4.839 1.00 87.06 81 ALA A N 1
ATOM 603 C CA . ALA A 1 81 ? 8.836 -7.120 -5.196 1.00 87.06 81 ALA A CA 1
ATOM 604 C C . ALA A 1 81 ? 8.813 -7.799 -6.580 1.00 87.06 81 ALA A C 1
ATOM 606 O O . ALA A 1 81 ? 9.721 -7.603 -7.388 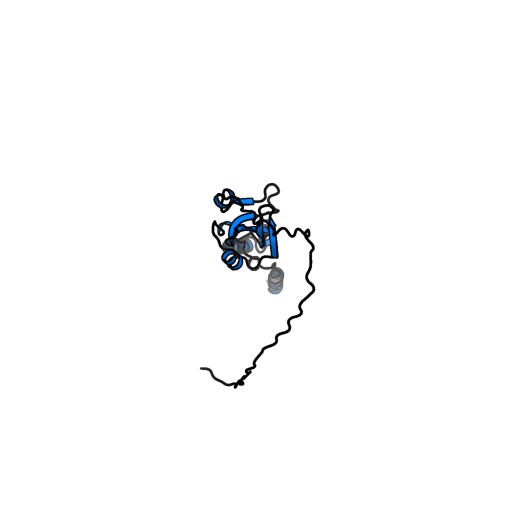1.00 87.06 81 ALA A O 1
ATOM 607 N N . GLY A 1 82 ? 7.740 -8.537 -6.892 1.00 87.19 82 GLY A N 1
ATOM 608 C CA . GLY A 1 82 ? 7.560 -9.166 -8.203 1.00 87.19 82 GLY A CA 1
ATOM 609 C C . GLY A 1 82 ? 7.409 -8.150 -9.339 1.00 87.19 82 GLY A C 1
ATOM 610 O O . GLY A 1 82 ? 8.024 -8.306 -10.392 1.00 87.19 82 GLY A O 1
ATOM 611 N N . GLY A 1 83 ? 6.647 -7.076 -9.113 1.00 87.56 83 GLY A N 1
ATOM 612 C CA . GLY A 1 83 ? 6.511 -5.981 -10.074 1.00 87.56 83 GLY A CA 1
ATOM 613 C C . GLY A 1 83 ? 7.836 -5.261 -10.342 1.00 87.56 83 GLY A C 1
ATOM 614 O O . GLY A 1 83 ? 8.166 -5.007 -11.498 1.00 87.56 83 GLY A O 1
ATOM 615 N N . LYS A 1 84 ? 8.624 -4.985 -9.296 1.00 88.62 84 LYS A N 1
ATOM 616 C CA . LYS A 1 84 ? 9.958 -4.368 -9.405 1.00 88.62 84 LYS A CA 1
ATOM 617 C C . LYS A 1 84 ? 10.910 -5.248 -10.210 1.00 88.62 84 LYS A C 1
ATOM 619 O O . LYS A 1 84 ? 11.581 -4.760 -11.113 1.00 88.62 84 LYS A O 1
ATOM 624 N N . ALA A 1 85 ? 10.915 -6.554 -9.939 1.00 87.75 85 ALA A N 1
ATOM 625 C CA . ALA A 1 85 ? 11.740 -7.510 -10.673 1.00 87.75 85 ALA A CA 1
ATOM 626 C C . ALA A 1 85 ? 11.357 -7.587 -12.160 1.00 87.75 85 ALA A C 1
ATOM 628 O O . ALA A 1 85 ? 12.231 -7.561 -13.026 1.00 87.75 85 ALA A O 1
ATOM 629 N N . ALA A 1 86 ? 10.057 -7.633 -12.468 1.00 88.94 86 ALA A N 1
ATOM 630 C CA . ALA A 1 86 ? 9.572 -7.632 -13.846 1.00 88.94 86 ALA A CA 1
ATOM 631 C C . ALA A 1 86 ? 9.928 -6.331 -14.581 1.00 88.94 86 ALA A C 1
ATOM 633 O O . ALA A 1 86 ? 10.345 -6.368 -15.738 1.00 88.94 86 ALA A O 1
ATOM 634 N N . MET A 1 87 ? 9.810 -5.189 -13.901 1.00 87.62 87 MET A N 1
ATOM 635 C CA . MET A 1 87 ? 10.199 -3.889 -14.442 1.00 87.62 87 MET A CA 1
ATOM 636 C C . MET A 1 87 ? 11.695 -3.838 -14.758 1.00 87.62 87 MET A C 1
ATOM 638 O O . MET A 1 87 ? 12.056 -3.490 -15.876 1.00 87.62 87 MET A O 1
ATOM 642 N N . ALA A 1 88 ? 12.552 -4.262 -13.826 1.00 87.81 88 ALA A N 1
ATOM 643 C CA . ALA A 1 88 ? 13.997 -4.311 -14.038 1.00 87.81 88 ALA A CA 1
ATOM 644 C C . ALA A 1 88 ? 14.375 -5.231 -15.216 1.00 87.81 88 ALA A C 1
ATOM 646 O O . ALA A 1 88 ? 15.233 -4.897 -16.035 1.00 87.81 88 ALA A O 1
ATOM 647 N N . ALA A 1 89 ? 13.702 -6.376 -15.359 1.00 89.06 89 ALA A N 1
ATOM 648 C CA . ALA A 1 89 ? 13.888 -7.250 -16.515 1.00 89.06 89 ALA A CA 1
ATOM 649 C C . ALA A 1 89 ? 13.468 -6.565 -17.833 1.00 89.06 89 ALA A C 1
ATOM 651 O O . ALA A 1 89 ? 14.176 -6.654 -18.832 1.00 89.06 89 ALA A O 1
ATOM 652 N N . GLY A 1 90 ? 12.347 -5.839 -17.844 1.00 89.31 90 GLY A N 1
ATOM 653 C CA . GLY A 1 90 ? 11.903 -5.077 -19.015 1.00 89.31 90 GLY A CA 1
ATOM 654 C C . GLY A 1 90 ? 12.854 -3.936 -19.387 1.00 89.31 90 GLY A C 1
ATOM 655 O O . GLY A 1 90 ? 13.171 -3.748 -20.564 1.00 89.31 90 GLY A O 1
ATOM 656 N N . GLU A 1 91 ? 13.347 -3.211 -18.387 1.00 88.88 91 GLU A N 1
ATOM 657 C CA . GLU A 1 91 ? 14.302 -2.119 -18.550 1.00 88.88 91 GLU A CA 1
ATOM 658 C C . GLU A 1 91 ? 15.622 -2.625 -19.132 1.00 88.88 91 GLU A C 1
ATOM 660 O O . GLU A 1 91 ? 16.058 -2.106 -20.152 1.00 88.88 91 GLU A O 1
ATOM 665 N N . THR A 1 92 ? 16.188 -3.711 -18.596 1.00 88.12 92 THR A N 1
ATOM 666 C CA . THR A 1 92 ? 17.430 -4.313 -19.125 1.00 88.12 92 THR A CA 1
ATOM 667 C C . THR A 1 92 ? 17.301 -4.793 -20.574 1.00 88.12 92 THR A C 1
ATOM 669 O O . THR A 1 92 ? 18.202 -4.565 -21.382 1.00 88.12 92 THR A O 1
ATOM 672 N N . ILE A 1 93 ? 16.174 -5.409 -20.950 1.00 92.19 93 ILE A N 1
ATOM 673 C CA . ILE A 1 93 ? 15.912 -5.809 -22.345 1.00 92.19 93 ILE A CA 1
ATOM 674 C C . ILE A 1 93 ? 15.808 -4.577 -23.249 1.00 92.19 93 ILE A C 1
ATOM 676 O O . ILE A 1 93 ? 16.375 -4.551 -24.344 1.00 92.19 93 ILE A O 1
ATOM 680 N N . THR A 1 94 ? 15.095 -3.547 -22.790 1.00 89.75 94 THR A N 1
ATOM 681 C CA . THR A 1 94 ? 14.947 -2.290 -23.532 1.00 89.75 94 THR A CA 1
ATOM 682 C C . THR A 1 94 ? 16.286 -1.584 -23.670 1.00 89.75 94 THR A C 1
ATOM 684 O O . THR A 1 94 ? 16.553 -0.981 -24.704 1.00 89.75 94 THR A O 1
ATOM 687 N N . ASP A 1 95 ? 17.151 -1.686 -22.669 1.00 88.00 95 ASP A N 1
ATOM 688 C CA . ASP A 1 95 ? 18.448 -1.024 -22.657 1.00 88.00 95 ASP A CA 1
ATOM 689 C C . ASP A 1 95 ? 19.354 -1.601 -23.740 1.00 88.00 95 ASP A C 1
ATOM 691 O O . ASP A 1 95 ? 19.911 -0.862 -24.549 1.00 88.00 95 ASP A O 1
ATOM 695 N N . ILE A 1 96 ? 19.370 -2.930 -23.874 1.00 87.62 96 ILE A N 1
ATOM 696 C CA . ILE A 1 96 ? 20.054 -3.624 -24.971 1.00 87.62 96 ILE A CA 1
ATOM 697 C C . ILE A 1 96 ? 19.450 -3.225 -26.326 1.00 87.62 96 ILE A C 1
ATOM 699 O O . ILE A 1 96 ? 20.183 -2.904 -27.262 1.00 87.62 96 ILE A O 1
ATOM 703 N N . ALA A 1 97 ? 18.119 -3.219 -26.441 1.00 91.62 97 ALA A N 1
ATOM 704 C CA . ALA A 1 97 ? 17.427 -2.923 -27.697 1.00 91.62 97 ALA A CA 1
ATOM 705 C C . ALA A 1 97 ? 17.577 -1.460 -28.150 1.00 91.62 97 ALA A C 1
ATOM 707 O O . ALA A 1 97 ? 17.552 -1.174 -29.346 1.00 91.62 97 ALA A O 1
ATOM 708 N N . THR A 1 98 ? 17.732 -0.537 -27.202 1.00 87.81 98 THR A N 1
ATOM 709 C CA . THR A 1 98 ? 17.841 0.909 -27.444 1.00 87.81 98 THR A CA 1
ATOM 710 C C . THR A 1 98 ? 19.267 1.436 -27.286 1.00 87.81 98 THR A C 1
ATOM 712 O O . THR A 1 98 ? 19.474 2.647 -27.342 1.00 87.81 98 THR A O 1
ATOM 715 N N . LEU A 1 99 ? 20.251 0.537 -27.144 1.00 90.62 99 LEU A N 1
ATOM 716 C CA . LEU A 1 99 ? 21.677 0.848 -26.996 1.00 90.62 99 LEU A CA 1
ATOM 717 C C . LEU A 1 99 ? 21.980 1.796 -25.818 1.00 90.62 99 LEU A C 1
ATOM 719 O O . LEU A 1 99 ? 22.809 2.696 -25.951 1.00 90.62 99 LEU A O 1
ATOM 723 N N . GLY A 1 100 ? 21.319 1.605 -24.675 1.00 81.44 100 GLY A N 1
ATOM 724 C CA . GLY A 1 100 ? 21.549 2.407 -23.468 1.00 81.44 100 GLY A CA 1
ATOM 725 C C . GLY A 1 100 ? 20.535 3.532 -23.225 1.00 81.44 100 GLY A C 1
ATOM 726 O O . GLY A 1 100 ? 20.784 4.407 -22.399 1.00 81.44 100 GLY A O 1
ATOM 727 N N . LEU A 1 101 ? 19.429 3.589 -23.982 1.00 86.50 101 LEU A N 1
ATOM 728 C CA . LEU A 1 101 ? 18.415 4.650 -23.870 1.00 86.50 101 LEU A CA 1
ATOM 729 C C . LEU A 1 101 ? 17.153 4.205 -23.111 1.00 86.50 101 LEU A C 1
ATOM 731 O O . LEU A 1 101 ? 16.133 4.902 -23.172 1.00 86.50 101 LEU A O 1
ATOM 735 N N . ALA A 1 102 ? 17.196 3.082 -22.381 1.00 87.31 102 ALA A N 1
ATOM 736 C CA . ALA A 1 102 ? 16.030 2.586 -21.648 1.00 87.31 102 ALA A CA 1
ATOM 737 C C . ALA A 1 102 ? 15.518 3.595 -20.625 1.00 87.31 102 ALA A C 1
ATOM 739 O O . ALA A 1 102 ? 14.311 3.785 -20.516 1.00 87.31 102 ALA A O 1
ATOM 740 N N . GLU A 1 103 ? 16.417 4.311 -19.959 1.00 83.94 103 GLU A N 1
ATOM 741 C CA . GLU A 1 103 ? 16.070 5.318 -18.959 1.00 83.94 103 GLU A CA 1
ATOM 742 C C . GLU A 1 103 ? 15.076 6.351 -19.512 1.00 83.94 103 GLU A C 1
ATOM 744 O O . GLU A 1 103 ? 14.085 6.665 -18.860 1.00 83.94 103 GLU A O 1
ATOM 749 N N . ILE A 1 104 ? 15.243 6.828 -20.752 1.00 86.69 104 ILE A N 1
ATOM 750 C CA . ILE A 1 104 ? 14.325 7.812 -21.363 1.00 86.69 104 ILE A CA 1
ATOM 751 C C . ILE A 1 104 ? 12.934 7.203 -21.582 1.00 86.69 104 ILE A C 1
ATOM 753 O O . ILE A 1 104 ? 11.917 7.866 -21.368 1.00 86.69 104 ILE A O 1
ATOM 757 N N . VAL A 1 105 ? 12.888 5.935 -21.989 1.00 87.50 105 VAL A N 1
ATOM 758 C CA . VAL A 1 105 ? 11.646 5.204 -22.266 1.00 87.50 105 VAL A CA 1
ATOM 759 C C . VAL A 1 105 ? 10.907 4.859 -20.970 1.00 87.50 105 VAL A C 1
ATOM 761 O O . VAL A 1 105 ? 9.685 4.993 -20.900 1.00 87.50 105 VAL A O 1
ATOM 764 N N . TRP A 1 106 ? 11.638 4.451 -19.933 1.00 86.06 106 TRP A N 1
ATOM 765 C CA . TRP A 1 106 ? 11.084 3.944 -18.678 1.00 86.06 106 TRP A CA 1
ATOM 766 C C . TRP A 1 106 ? 10.905 5.021 -17.604 1.00 86.06 106 TRP A C 1
ATOM 768 O O . TRP A 1 106 ? 10.098 4.828 -16.699 1.00 86.06 106 TRP A O 1
ATOM 778 N N . THR A 1 107 ? 11.527 6.199 -17.734 1.00 88.12 107 THR A N 1
ATOM 779 C CA . THR A 1 107 ? 11.330 7.356 -16.835 1.00 88.12 107 THR A CA 1
ATOM 780 C C . THR A 1 107 ? 9.857 7.661 -16.514 1.00 88.12 107 THR A C 1
ATOM 782 O O . THR A 1 107 ? 9.539 7.806 -15.328 1.00 88.12 107 THR A O 1
ATOM 785 N N . PRO A 1 108 ? 8.924 7.769 -17.487 1.00 85.12 108 PRO A N 1
ATOM 786 C CA . PRO A 1 108 ? 7.519 8.025 -17.163 1.00 85.12 108 PRO A CA 1
ATOM 787 C C . PRO A 1 108 ? 6.876 6.872 -16.381 1.00 85.12 108 PRO A C 1
ATOM 789 O O . PRO A 1 108 ? 6.063 7.121 -15.490 1.00 85.12 108 PRO A O 1
ATOM 792 N N . VAL A 1 109 ? 7.267 5.625 -16.662 1.00 86.12 109 VAL A N 1
ATOM 793 C CA . VAL A 1 109 ? 6.777 4.442 -15.940 1.00 86.12 109 VAL A CA 1
ATOM 794 C C . VAL A 1 109 ? 7.291 4.466 -14.502 1.00 86.12 109 VAL A C 1
ATOM 796 O O . VAL A 1 109 ? 6.487 4.399 -13.576 1.00 86.12 109 VAL A O 1
ATOM 799 N N . HIS A 1 110 ? 8.595 4.687 -14.308 1.00 83.81 110 HIS A N 1
ATOM 800 C CA . HIS A 1 110 ? 9.232 4.869 -12.999 1.00 83.81 110 HIS A CA 1
ATOM 801 C C . HIS A 1 110 ? 8.576 5.984 -12.191 1.00 83.81 110 HIS A C 1
ATOM 803 O O . HIS A 1 110 ? 8.383 5.850 -10.986 1.00 83.81 110 HIS A O 1
ATOM 809 N N . ALA A 1 111 ? 8.213 7.098 -12.828 1.00 83.88 111 ALA A N 1
ATOM 810 C CA . ALA A 1 111 ? 7.509 8.189 -12.163 1.00 83.88 111 ALA A CA 1
ATOM 811 C C . ALA A 1 111 ? 6.088 7.790 -11.725 1.00 83.88 111 ALA A C 1
ATOM 813 O O . ALA A 1 111 ? 5.647 8.203 -10.649 1.00 83.88 111 ALA A O 1
ATOM 814 N N . GLY A 1 112 ? 5.389 6.993 -12.537 1.00 83.25 112 GLY A N 1
ATOM 815 C CA . GLY A 1 112 ? 4.036 6.511 -12.261 1.00 83.25 112 GLY A CA 1
ATOM 816 C C . GLY A 1 112 ? 3.964 5.426 -11.186 1.00 83.25 112 GLY A C 1
ATOM 817 O O . GLY A 1 112 ? 2.981 5.365 -10.455 1.00 83.25 112 GLY A O 1
ATOM 818 N N . THR A 1 113 ? 5.003 4.604 -11.045 1.00 85.12 113 THR A N 1
ATOM 819 C CA . THR A 1 113 ? 5.030 3.465 -10.111 1.00 85.12 113 THR A CA 1
ATOM 820 C C . THR A 1 113 ? 5.700 3.769 -8.772 1.00 85.12 113 THR A C 1
ATOM 822 O O . THR A 1 113 ? 5.773 2.893 -7.907 1.00 85.12 113 THR A O 1
ATOM 825 N N . ARG A 1 114 ? 6.169 5.009 -8.571 1.00 83.25 114 ARG A N 1
ATOM 826 C CA . ARG A 1 114 ? 6.796 5.444 -7.317 1.00 83.25 114 ARG A CA 1
ATOM 827 C C . ARG A 1 114 ? 5.869 5.201 -6.126 1.00 83.25 114 ARG A C 1
ATOM 829 O O . ARG A 1 114 ? 4.753 5.731 -6.116 1.00 83.25 114 ARG A O 1
ATOM 836 N N . PRO A 1 115 ? 6.339 4.479 -5.096 1.00 84.19 115 PRO A N 1
ATOM 837 C CA . PRO A 1 115 ? 5.558 4.280 -3.895 1.00 84.19 115 PRO A CA 1
ATOM 838 C C . PRO A 1 115 ? 5.377 5.615 -3.170 1.00 84.19 115 PRO A C 1
ATOM 840 O O . PRO A 1 115 ? 6.272 6.465 -3.141 1.00 84.19 115 PRO A O 1
ATOM 843 N N . ARG A 1 116 ? 4.190 5.810 -2.601 1.00 82.75 116 ARG A N 1
ATOM 844 C CA . ARG A 1 116 ? 3.812 7.015 -1.857 1.00 82.75 116 ARG A CA 1
ATOM 845 C C . ARG A 1 116 ? 3.393 6.616 -0.453 1.00 82.75 116 ARG A C 1
ATOM 847 O O . ARG A 1 116 ? 2.794 5.561 -0.278 1.00 82.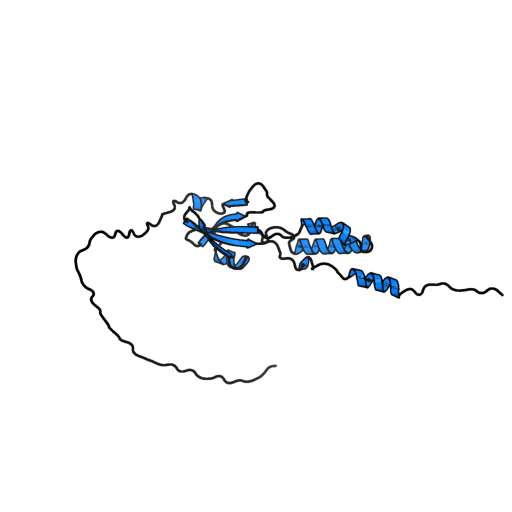75 116 ARG A O 1
ATOM 854 N N . ILE A 1 117 ? 3.750 7.445 0.525 1.00 86.56 117 ILE A N 1
ATOM 855 C CA . ILE A 1 117 ?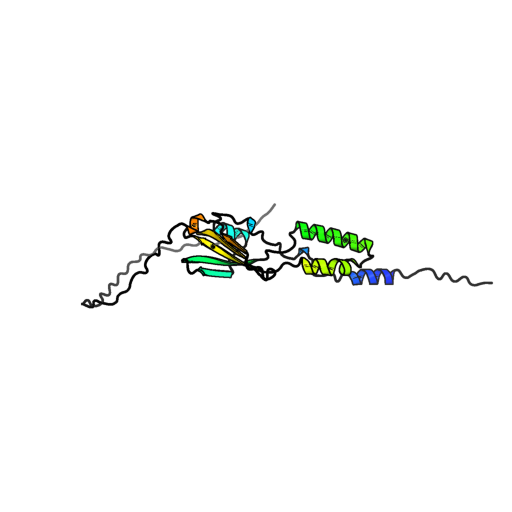 3.329 7.253 1.913 1.00 86.56 117 ILE A CA 1
ATOM 856 C C . ILE A 1 117 ? 1.894 7.753 2.056 1.00 86.56 117 ILE A C 1
ATOM 858 O O . ILE A 1 117 ? 1.585 8.886 1.681 1.00 86.56 117 ILE A O 1
ATOM 862 N N . HIS A 1 118 ? 1.059 6.917 2.658 1.00 84.19 118 HIS A N 1
ATOM 863 C CA . HIS A 1 118 ? -0.345 7.160 2.942 1.00 84.19 118 HIS A CA 1
ATOM 864 C C . HIS A 1 118 ? -0.594 7.094 4.440 1.00 84.19 118 HIS A C 1
ATOM 866 O O . HIS A 1 118 ? 0.046 6.327 5.165 1.00 84.19 118 HIS A O 1
ATOM 872 N N . THR A 1 119 ? -1.526 7.922 4.910 1.00 88.50 119 THR A N 1
ATOM 873 C CA . THR A 1 119 ? -1.989 7.837 6.296 1.00 88.50 119 THR A CA 1
ATOM 874 C C . THR A 1 119 ? -3.117 6.823 6.366 1.00 88.50 119 THR A C 1
ATOM 876 O O . THR A 1 119 ? -4.181 7.049 5.789 1.00 88.50 119 THR A O 1
ATOM 879 N N . VAL A 1 120 ? -2.882 5.738 7.100 1.00 91.00 120 VAL A N 1
ATOM 880 C CA . VAL A 1 120 ? -3.850 4.657 7.296 1.00 91.00 120 VAL A CA 1
ATOM 881 C C . VAL A 1 120 ? -4.240 4.603 8.767 1.00 91.00 120 VAL A C 1
ATOM 883 O O . VAL A 1 120 ? -3.372 4.660 9.642 1.00 91.00 120 VAL A O 1
ATOM 886 N N . LEU A 1 121 ? -5.538 4.511 9.049 1.00 91.06 121 LEU A N 1
ATOM 887 C CA . LEU A 1 121 ? -6.056 4.328 10.398 1.00 91.06 121 LEU A CA 1
ATOM 888 C C . LEU A 1 121 ? -6.632 2.925 10.537 1.00 91.06 121 LEU A C 1
ATOM 890 O O . LEU A 1 121 ? -7.509 2.536 9.769 1.00 91.06 121 LEU A O 1
ATOM 894 N N . PHE A 1 122 ? -6.174 2.213 11.560 1.00 93.12 122 PHE A N 1
ATOM 895 C CA . PHE A 1 122 ? -6.738 0.938 11.991 1.00 93.12 122 PHE A CA 1
ATOM 896 C C . PHE A 1 122 ? -7.515 1.183 13.279 1.00 93.12 122 PHE A C 1
ATOM 898 O O . PHE A 1 122 ? -6.918 1.536 14.296 1.00 93.12 122 PHE A O 1
ATOM 905 N N . CYS A 1 123 ? -8.835 1.042 13.236 1.00 91.50 123 CYS A N 1
ATOM 906 C CA . CYS A 1 123 ? -9.710 1.262 14.379 1.00 91.50 123 CYS A CA 1
ATOM 907 C C . CYS A 1 123 ? -10.158 -0.070 14.975 1.00 91.50 123 CYS A C 1
ATOM 909 O O . CYS A 1 123 ? -10.586 -0.982 14.262 1.00 91.50 123 CYS A O 1
ATOM 911 N N . TYR A 1 124 ? -10.070 -0.160 16.297 1.00 91.38 124 TYR A N 1
ATOM 912 C CA . TYR A 1 124 ? -10.317 -1.379 17.051 1.00 91.38 124 TYR A CA 1
ATOM 913 C C . TYR A 1 124 ? -11.548 -1.249 17.945 1.00 91.38 124 TYR A C 1
ATOM 915 O O . TYR A 1 124 ? -11.917 -0.150 18.375 1.00 91.38 124 TYR A O 1
ATOM 923 N N . ASP A 1 125 ? -12.163 -2.389 18.240 1.00 89.31 125 ASP A N 1
ATOM 924 C CA . ASP A 1 125 ? -13.140 -2.517 19.317 1.00 89.31 125 ASP A CA 1
ATOM 925 C C . ASP A 1 125 ? -12.470 -2.619 20.704 1.00 89.31 125 ASP A C 1
ATOM 927 O O . ASP A 1 125 ? -11.241 -2.603 20.849 1.00 89.31 125 ASP A O 1
ATOM 931 N N . ASP A 1 126 ? -13.292 -2.742 21.749 1.00 87.88 126 ASP A N 1
ATOM 932 C CA . ASP A 1 126 ? -12.829 -2.895 23.134 1.00 87.88 126 ASP A CA 1
ATOM 933 C C . ASP A 1 126 ? -11.995 -4.172 23.347 1.00 87.88 126 ASP A C 1
ATOM 935 O O . ASP A 1 126 ? -11.140 -4.220 24.232 1.00 87.88 126 ASP A O 1
ATOM 939 N N . ALA A 1 127 ? -12.197 -5.192 22.506 1.00 89.25 127 ALA A N 1
ATOM 940 C CA . ALA A 1 127 ? -11.445 -6.443 22.508 1.00 89.25 127 ALA A CA 1
ATOM 941 C C . ALA A 1 127 ? -10.137 -6.363 21.694 1.00 89.25 127 ALA A C 1
ATOM 943 O O . ALA A 1 127 ? -9.484 -7.387 21.488 1.00 89.25 127 ALA A O 1
ATOM 944 N N . GLN A 1 128 ? -9.726 -5.166 21.251 1.00 90.31 128 GLN A N 1
ATOM 945 C CA . GLN A 1 128 ? -8.526 -4.930 20.435 1.00 90.31 128 GLN A CA 1
ATOM 946 C C . GLN A 1 128 ? -8.555 -5.656 19.076 1.00 90.31 128 GLN A C 1
ATOM 948 O O . GLN A 1 128 ? -7.503 -5.989 18.520 1.00 90.31 128 GLN A O 1
ATOM 953 N N . SER A 1 129 ? -9.747 -5.897 18.534 1.00 91.19 129 SER A N 1
ATOM 954 C CA . SER A 1 129 ? -9.965 -6.494 17.216 1.00 91.19 129 SER A CA 1
ATOM 955 C C . SER A 1 129 ? -10.301 -5.424 16.182 1.00 91.19 129 SER A C 1
ATOM 957 O O . SER A 1 129 ? -11.020 -4.470 16.473 1.00 91.19 129 SER A O 1
ATOM 959 N N . LEU A 1 130 ? -9.749 -5.558 14.975 1.00 90.06 130 LEU A N 1
ATOM 960 C CA . LEU A 1 130 ? -9.929 -4.609 13.881 1.00 90.06 130 LEU A CA 1
ATOM 961 C C . LEU A 1 130 ? -11.383 -4.617 13.402 1.00 90.06 130 LEU A C 1
ATOM 963 O O . LEU A 1 130 ? -11.909 -5.661 13.007 1.00 90.06 130 LEU A O 1
ATOM 967 N N . VAL A 1 131 ? -11.998 -3.436 13.398 1.00 88.44 131 VAL A N 1
ATOM 968 C CA . VAL A 1 131 ? -13.392 -3.231 12.973 1.00 88.44 131 VAL A CA 1
ATOM 969 C C . VAL A 1 131 ? -13.518 -2.294 11.781 1.00 88.44 131 VAL A C 1
ATOM 971 O O . VAL A 1 131 ? -14.484 -2.384 11.023 1.00 88.44 131 VAL A O 1
ATOM 974 N N . GLU A 1 132 ? -12.552 -1.401 11.591 1.00 84.88 132 GLU A N 1
ATOM 975 C CA . GLU A 1 132 ? -12.620 -0.365 10.568 1.00 84.88 132 GLU A CA 1
ATOM 976 C C . GLU A 1 132 ? -11.218 0.040 10.125 1.00 84.88 132 GLU A C 1
ATOM 978 O O . GLU A 1 132 ? -10.283 0.126 10.929 1.00 84.88 132 GLU A O 1
ATOM 983 N N . LEU A 1 133 ? -11.093 0.270 8.823 1.00 87.62 133 LEU A N 1
ATOM 984 C CA . LEU A 1 133 ? -9.872 0.695 8.171 1.00 87.62 133 LEU A CA 1
ATOM 985 C C . LEU A 1 133 ? -10.166 1.944 7.342 1.00 87.62 133 LEU A C 1
ATOM 987 O O . LEU A 1 133 ? -11.029 1.926 6.460 1.00 87.62 133 LEU A O 1
ATOM 991 N N . PHE A 1 134 ? -9.421 3.014 7.595 1.00 85.19 134 PHE A N 1
ATOM 992 C CA . PHE A 1 134 ? -9.447 4.205 6.753 1.00 85.19 134 PHE A CA 1
ATOM 993 C C . PHE A 1 134 ? -8.121 4.356 6.036 1.00 85.19 134 PHE A C 1
ATOM 995 O O . PHE A 1 134 ? -7.085 4.489 6.682 1.00 85.19 134 PHE A O 1
ATOM 1002 N N . ASP A 1 135 ? -8.168 4.416 4.713 1.00 83.31 135 ASP A N 1
ATOM 1003 C CA . ASP A 1 135 ? -7.030 4.798 3.889 1.00 83.31 135 ASP A CA 1
ATOM 1004 C C . ASP A 1 135 ? -7.325 6.134 3.205 1.00 83.31 135 ASP A C 1
ATOM 1006 O O . ASP A 1 135 ? -8.286 6.275 2.439 1.00 83.31 135 ASP A O 1
ATOM 1010 N N . LYS A 1 136 ? -6.521 7.150 3.520 1.00 69.75 136 LYS A N 1
ATOM 1011 C CA . LYS A 1 136 ? -6.595 8.452 2.860 1.00 69.75 136 LYS A CA 1
ATOM 1012 C C . LYS A 1 136 ? -5.497 8.532 1.806 1.00 69.75 136 LYS A C 1
ATOM 1014 O O . LYS A 1 136 ? -4.476 9.186 2.025 1.00 69.75 136 LYS A O 1
ATOM 1019 N N . ASP A 1 137 ? -5.752 7.913 0.659 1.00 63.16 137 ASP A N 1
ATOM 1020 C CA . ASP A 1 137 ? -4.884 8.022 -0.510 1.00 63.16 137 ASP A CA 1
ATOM 1021 C C . ASP A 1 137 ? -4.953 9.463 -1.082 1.00 63.16 137 ASP A C 1
ATOM 1023 O O . ASP A 1 137 ? -6.021 9.916 -1.503 1.00 63.16 137 ASP A O 1
ATOM 1027 N N . PRO A 1 138 ? -3.851 10.239 -1.110 1.00 48.75 138 PRO A N 1
ATOM 1028 C CA . PRO A 1 138 ? -3.816 11.581 -1.676 1.00 48.75 138 PRO A CA 1
ATOM 1029 C C . PRO A 1 138 ? -3.862 11.592 -3.215 1.00 48.75 138 PRO A C 1
ATOM 1031 O O . PRO A 1 138 ? -3.986 12.669 -3.805 1.00 48.75 138 PRO A O 1
ATOM 1034 N N . SER A 1 139 ? -3.738 10.440 -3.883 1.00 49.50 139 SER A N 1
ATOM 1035 C CA . SER A 1 139 ? -3.929 10.296 -5.330 1.00 49.50 139 SER A CA 1
ATOM 1036 C C . SER A 1 139 ? -5.410 10.185 -5.716 1.00 49.50 139 SER A C 1
ATOM 1038 O O . SER A 1 139 ? -5.801 10.672 -6.782 1.00 49.50 139 SER A O 1
ATOM 1040 N N . GLU A 1 140 ? -6.265 9.702 -4.810 1.00 54.34 140 GLU A N 1
ATOM 1041 C CA . GLU A 1 140 ? -7.717 9.745 -4.960 1.00 54.34 140 GLU A CA 1
ATOM 1042 C C . GLU A 1 140 ? -8.277 11.081 -4.451 1.00 54.34 140 GLU A C 1
ATOM 1044 O O . GLU A 1 140 ? -8.682 11.245 -3.303 1.00 54.34 140 GLU A O 1
ATOM 1049 N N . ARG A 1 141 ? -8.369 12.081 -5.339 1.00 47.66 141 ARG A N 1
ATOM 1050 C CA . ARG A 1 141 ? -8.922 13.414 -5.006 1.00 47.66 141 ARG A CA 1
ATOM 1051 C C . ARG A 1 141 ? -10.396 13.420 -4.561 1.00 47.66 141 ARG A C 1
ATOM 1053 O O . ARG A 1 141 ? -10.936 14.504 -4.342 1.00 47.66 141 ARG A O 1
ATOM 1060 N N . ARG A 1 142 ? -11.081 12.273 -4.489 1.00 47.03 142 ARG A N 1
ATOM 1061 C CA . ARG A 1 142 ? -12.536 12.231 -4.277 1.00 47.03 142 ARG A CA 1
ATOM 1062 C C . ARG A 1 142 ? -13.029 11.369 -3.122 1.00 47.03 142 ARG A C 1
ATOM 1064 O O . ARG A 1 142 ? -14.071 11.743 -2.596 1.00 47.03 142 ARG A O 1
ATOM 1071 N N . GLN A 1 143 ? -12.369 10.288 -2.699 1.00 51.16 143 GLN A N 1
ATOM 1072 C CA . GLN A 1 143 ? -12.912 9.438 -1.628 1.00 51.16 143 GLN A CA 1
ATOM 1073 C C . GLN A 1 143 ? -11.783 8.827 -0.794 1.00 51.16 143 GLN A C 1
ATOM 1075 O O . GLN A 1 143 ? -10.913 8.154 -1.325 1.00 51.16 143 GLN A O 1
ATOM 1080 N N . ALA A 1 144 ? -11.790 9.060 0.521 1.00 57.66 144 ALA A N 1
ATOM 1081 C CA . ALA A 1 144 ? -11.014 8.213 1.419 1.00 57.66 144 ALA A CA 1
ATOM 1082 C C . ALA A 1 144 ? -11.601 6.800 1.328 1.00 57.66 144 ALA A C 1
ATOM 1084 O O . ALA A 1 144 ? -12.822 6.638 1.443 1.00 57.66 144 ALA A O 1
ATOM 1085 N N . ARG A 1 145 ? -10.759 5.788 1.109 1.00 62.75 145 ARG A N 1
ATOM 1086 C CA . ARG A 1 145 ? -11.214 4.403 1.073 1.00 62.75 145 ARG A CA 1
ATOM 1087 C C . ARG A 1 145 ? -11.499 3.980 2.507 1.00 62.75 145 ARG A C 1
ATOM 1089 O O . ARG A 1 145 ? -10.604 3.659 3.283 1.00 62.75 145 ARG A O 1
ATOM 1096 N N . HIS A 1 146 ? -12.772 4.053 2.859 1.00 64.50 146 HIS A N 1
ATOM 1097 C CA . HIS A 1 146 ? -13.290 3.619 4.141 1.00 64.50 146 HIS A CA 1
ATOM 1098 C C . HIS A 1 146 ? -13.812 2.190 3.986 1.00 64.50 146 HIS A C 1
ATOM 1100 O O . HIS A 1 146 ? -14.792 1.948 3.281 1.00 64.50 146 HIS A O 1
ATOM 1106 N N . VAL A 1 147 ? -13.132 1.240 4.622 1.00 73.81 147 VAL A N 1
ATOM 1107 C CA . VAL A 1 147 ? -13.554 -0.156 4.670 1.00 73.81 147 VAL A CA 1
ATOM 1108 C C . VAL A 1 147 ? -14.064 -0.448 6.074 1.00 73.81 147 VAL A C 1
ATOM 1110 O O . VAL A 1 147 ? -13.293 -0.509 7.032 1.00 73.81 147 VAL A O 1
ATOM 1113 N N . ILE A 1 148 ? -15.378 -0.645 6.188 1.00 69.25 148 ILE A N 1
ATOM 1114 C CA . ILE A 1 148 ? -15.976 -1.237 7.382 1.00 69.25 148 ILE A CA 1
ATOM 1115 C C . ILE A 1 148 ? -15.654 -2.723 7.326 1.00 69.25 148 ILE A C 1
ATOM 1117 O O . ILE A 1 148 ? -16.197 -3.463 6.506 1.00 69.25 148 ILE A O 1
ATOM 1121 N N . VAL A 1 149 ? -14.724 -3.137 8.174 1.00 73.12 149 VAL A N 1
ATOM 1122 C CA . VAL A 1 149 ? -14.240 -4.513 8.218 1.00 73.12 149 VAL A CA 1
ATOM 1123 C C . VAL A 1 149 ? -15.223 -5.386 9.007 1.00 73.12 149 VAL A C 1
ATOM 1125 O O . VAL A 1 149 ? -15.432 -6.549 8.671 1.00 73.12 149 VAL A O 1
ATOM 1128 N N . ASP A 1 150 ? -15.890 -4.807 10.009 1.00 68.38 150 ASP A N 1
ATOM 1129 C CA . ASP A 1 150 ? -16.940 -5.464 10.781 1.00 68.38 150 ASP A CA 1
ATOM 1130 C C . ASP A 1 150 ? -18.190 -4.583 10.923 1.00 68.38 150 ASP A C 1
ATOM 1132 O O . ASP A 1 150 ? -18.265 -3.714 11.790 1.00 68.38 150 ASP A O 1
ATOM 1136 N N . ALA A 1 151 ? -19.205 -4.836 10.094 1.00 65.00 151 ALA A N 1
ATOM 1137 C CA . ALA A 1 151 ? -20.486 -4.128 10.158 1.00 65.00 151 ALA A CA 1
ATOM 1138 C C . ALA A 1 151 ? -21.313 -4.479 11.414 1.00 65.00 151 ALA A C 1
ATOM 1140 O O . ALA A 1 151 ? -22.114 -3.666 11.883 1.00 65.00 151 ALA A O 1
ATOM 1141 N N . GLU A 1 152 ? -21.109 -5.659 12.002 1.00 65.62 152 GLU A N 1
ATOM 1142 C CA . GLU A 1 152 ? -21.833 -6.109 13.200 1.00 65.62 152 GLU A CA 1
ATOM 1143 C C . GLU A 1 152 ? -21.337 -5.378 14.452 1.00 65.62 152 GLU A C 1
ATOM 1145 O O . GLU A 1 152 ? -22.113 -5.069 15.358 1.00 65.62 152 GLU A O 1
ATOM 1150 N N . ALA A 1 153 ? -20.062 -4.985 14.473 1.00 60.34 153 ALA A N 1
ATOM 1151 C CA . ALA A 1 153 ? -19.523 -4.117 15.514 1.00 60.34 153 ALA A CA 1
ATOM 1152 C C . ALA A 1 153 ? -20.201 -2.730 15.550 1.00 60.34 153 ALA A C 1
ATOM 1154 O O . ALA A 1 153 ? -20.207 -2.082 16.595 1.00 60.34 153 ALA A O 1
ATOM 1155 N N . TYR A 1 154 ? -20.788 -2.259 14.441 1.00 58.22 154 TYR A N 1
ATOM 1156 C CA . TYR A 1 154 ? -21.552 -0.998 14.396 1.00 58.22 154 TYR A CA 1
ATOM 1157 C C . TYR A 1 154 ? -22.999 -1.128 14.858 1.00 58.22 154 TYR A C 1
ATOM 1159 O O . TYR A 1 154 ? -23.611 -0.126 15.215 1.00 58.22 154 TYR A O 1
ATOM 1167 N N . SER A 1 155 ? -23.557 -2.335 14.852 1.00 60.38 155 SER A N 1
ATOM 1168 C CA . SER A 1 155 ? -24.936 -2.582 15.291 1.00 60.38 155 SER A CA 1
ATOM 1169 C C . SER A 1 155 ? -25.030 -2.899 16.787 1.00 60.38 155 SER A C 1
ATOM 1171 O O . SER A 1 155 ? -26.127 -2.947 17.343 1.00 60.38 155 SER A O 1
ATOM 1173 N N . ARG A 1 156 ? -23.889 -3.064 17.467 1.00 58.47 156 ARG A N 1
ATOM 1174 C CA . ARG A 1 156 ? -23.819 -3.204 18.923 1.00 58.47 156 ARG A CA 1
ATOM 1175 C C . ARG A 1 156 ? -23.892 -1.826 19.594 1.00 58.47 156 ARG A C 1
ATOM 1177 O O . ARG A 1 156 ? -23.115 -0.944 19.227 1.00 58.47 156 ARG A O 1
ATOM 1184 N N . PRO A 1 157 ? -24.784 -1.615 20.580 1.00 52.00 157 PRO A N 1
ATOM 1185 C CA . PRO A 1 157 ? -24.829 -0.357 21.310 1.00 52.00 157 PRO A CA 1
ATOM 1186 C C . PRO A 1 157 ? -23.508 -0.153 22.053 1.00 52.00 157 PRO A C 1
ATOM 1188 O O . PRO A 1 157 ? -23.069 -1.018 22.812 1.00 52.00 157 PRO A O 1
ATOM 1191 N N . ILE A 1 158 ? -22.878 0.999 21.829 1.00 52.59 158 ILE A N 1
ATOM 1192 C CA . ILE A 1 158 ? -21.693 1.416 22.578 1.00 52.59 158 ILE A CA 1
ATOM 1193 C C . ILE A 1 158 ? -22.168 1.711 23.997 1.00 52.59 158 ILE A C 1
ATOM 1195 O O . ILE A 1 158 ? -22.845 2.711 24.240 1.00 52.59 158 ILE A O 1
ATOM 1199 N N . VAL A 1 159 ? -21.870 0.811 24.934 1.00 53.91 159 VAL A N 1
ATOM 1200 C CA . VAL A 1 159 ? -22.141 1.051 26.350 1.00 53.91 159 VAL A CA 1
ATOM 1201 C C . VAL A 1 159 ? -21.133 2.095 26.812 1.00 53.91 159 VAL A C 1
ATOM 1203 O O . VAL A 1 159 ? -20.005 1.772 27.176 1.00 53.91 159 VAL A O 1
ATOM 1206 N N . LEU A 1 160 ? -21.529 3.367 26.754 1.00 45.72 160 LEU A N 1
ATOM 1207 C CA . LEU A 1 160 ? -20.792 4.466 27.366 1.00 45.72 160 LEU A CA 1
ATOM 1208 C C . LEU A 1 160 ? -20.620 4.135 28.848 1.00 45.72 160 LEU A C 1
ATOM 1210 O O . LEU A 1 160 ? -21.563 4.224 29.635 1.00 45.72 160 LEU A O 1
ATOM 1214 N N . LYS A 1 161 ? -19.414 3.714 29.233 1.00 47.22 161 LYS A N 1
ATOM 1215 C CA . LYS A 1 161 ? -19.056 3.584 30.640 1.00 47.22 161 LYS A CA 1
ATOM 1216 C C . LYS A 1 161 ? -19.119 4.987 31.231 1.00 47.22 161 LYS A C 1
ATOM 1218 O O . LYS A 1 161 ? -18.288 5.829 30.900 1.00 47.22 161 LYS A O 1
ATOM 1223 N N . ALA A 1 162 ? -20.148 5.242 32.038 1.00 45.59 162 ALA A N 1
ATOM 1224 C CA . ALA A 1 162 ? -20.338 6.524 32.695 1.00 45.59 162 ALA A CA 1
ATOM 1225 C C . ALA A 1 162 ? -19.047 6.911 33.427 1.00 45.59 162 ALA A C 1
ATOM 1227 O O . ALA A 1 162 ? -18.474 6.104 34.166 1.00 45.59 162 ALA A O 1
ATOM 1228 N N . ALA A 1 163 ? -18.573 8.132 33.181 1.00 44.53 163 ALA A N 1
ATOM 1229 C CA . ALA A 1 163 ? -17.486 8.701 33.957 1.00 44.53 163 ALA A CA 1
ATOM 1230 C C . ALA A 1 163 ? -17.887 8.688 35.444 1.00 44.53 163 ALA A C 1
ATOM 1232 O O . ALA A 1 163 ? -19.054 8.952 35.747 1.00 44.53 163 ALA A O 1
ATOM 1233 N N . PRO A 1 164 ? -16.969 8.387 36.379 1.00 42.78 164 PRO A N 1
ATOM 1234 C CA . PRO A 1 164 ? -17.251 8.585 37.790 1.00 42.78 164 PRO A CA 1
ATOM 1235 C C . PRO A 1 164 ? -17.563 10.068 38.008 1.00 42.78 164 PRO A C 1
ATOM 1237 O O . PRO A 1 164 ? -16.712 10.933 37.803 1.00 42.78 164 PRO A O 1
ATOM 1240 N N . SER A 1 165 ? -18.808 10.360 38.371 1.00 49.25 165 SER A N 1
ATOM 1241 C CA . SER A 1 165 ? -19.259 11.692 38.744 1.00 49.25 165 SER A CA 1
ATOM 1242 C C . SER A 1 165 ? -18.586 12.084 40.057 1.00 49.25 165 SER A C 1
ATOM 1244 O O . SER A 1 165 ? -18.984 11.636 41.131 1.00 49.25 165 SER A O 1
ATOM 1246 N N . THR A 1 166 ? -17.544 12.905 39.983 1.00 44.22 166 THR A N 1
ATOM 1247 C CA . THR A 1 166 ? -17.090 13.700 41.124 1.00 44.22 166 THR A CA 1
ATOM 1248 C C . THR A 1 166 ? -18.039 14.881 41.280 1.00 44.22 166 THR A C 1
ATOM 1250 O O . THR A 1 166 ? -17.807 15.930 40.684 1.00 44.22 166 THR A O 1
ATOM 1253 N N . ASP A 1 167 ? -19.104 14.699 42.057 1.00 41.47 167 ASP A N 1
ATOM 1254 C CA . ASP A 1 167 ? -19.851 15.812 42.645 1.00 41.47 167 ASP A CA 1
ATOM 1255 C C . ASP A 1 167 ? -19.182 16.198 43.978 1.00 41.47 167 ASP A C 1
ATOM 1257 O O . ASP A 1 167 ? -19.178 15.393 44.916 1.00 41.47 167 ASP A O 1
ATOM 1261 N N . PRO A 1 168 ? -18.592 17.400 44.111 1.00 47.34 168 PRO A N 1
ATOM 1262 C CA . PRO A 1 168 ? -18.128 17.921 45.386 1.00 47.34 168 PRO A CA 1
ATOM 1263 C C . PRO A 1 168 ? -19.287 18.673 46.049 1.00 47.34 168 PRO A C 1
ATOM 1265 O O . PRO A 1 168 ? -19.472 19.871 45.845 1.00 47.34 168 PRO A O 1
ATOM 1268 N N . GLY A 1 169 ? -20.097 17.959 46.828 1.00 45.81 169 GLY A N 1
ATOM 1269 C CA . GLY A 1 169 ? -21.315 18.534 47.397 1.00 45.81 169 GLY A CA 1
ATOM 1270 C C . GLY A 1 169 ? -21.854 17.829 48.635 1.00 45.81 169 GLY A C 1
ATOM 1271 O O . GLY A 1 169 ? -23.052 17.605 48.708 1.00 45.81 169 GLY A O 1
ATOM 1272 N N . SER A 1 170 ? -21.004 17.476 49.605 1.00 36.88 170 SER A N 1
ATOM 1273 C CA . SER A 1 170 ? -21.430 17.337 51.008 1.00 36.88 170 SER A CA 1
ATOM 1274 C C . SER A 1 170 ? -20.210 17.348 51.928 1.00 36.88 170 SER A C 1
ATOM 1276 O O . SER A 1 170 ? -19.518 16.345 52.082 1.00 36.88 170 SER A O 1
ATOM 1278 N N . ALA A 1 171 ? -19.924 18.506 52.518 1.00 41.75 171 ALA A N 1
ATOM 1279 C CA . ALA A 1 171 ? -18.947 18.641 53.588 1.00 41.75 171 ALA A CA 1
ATOM 1280 C C . ALA A 1 171 ? -19.607 18.308 54.933 1.00 41.75 171 ALA A C 1
ATOM 1282 O O . ALA A 1 171 ? -20.589 18.951 55.291 1.00 41.75 171 ALA A O 1
ATOM 1283 N N . ALA A 1 172 ? -19.039 17.357 55.679 1.00 39.38 172 ALA A N 1
ATOM 1284 C CA . ALA A 1 172 ? -19.026 17.371 57.143 1.00 39.38 172 ALA A CA 1
ATOM 1285 C C . ALA A 1 172 ? -17.966 16.385 57.675 1.00 39.38 172 ALA A C 1
ATOM 1287 O O . ALA A 1 172 ? -18.063 15.185 57.447 1.00 39.38 172 ALA A O 1
ATOM 1288 N N . ASP A 1 173 ? -16.972 16.951 58.363 1.00 36.72 173 ASP A N 1
ATOM 1289 C CA . ASP A 1 173 ? -16.119 16.372 59.411 1.00 36.72 173 ASP A CA 1
ATOM 1290 C C . ASP A 1 173 ? -15.425 15.010 59.209 1.00 36.72 173 ASP A C 1
ATOM 1292 O O . ASP A 1 173 ? -16.004 13.951 59.427 1.00 36.72 173 ASP A O 1
ATOM 1296 N N . ALA A 1 174 ? -14.106 15.056 58.970 1.00 36.00 174 ALA A N 1
ATOM 1297 C CA . ALA A 1 174 ? -13.107 14.459 59.870 1.00 36.00 174 ALA A CA 1
ATOM 1298 C C . ALA A 1 174 ? -11.676 14.822 59.420 1.00 36.00 174 ALA A C 1
ATOM 1300 O O . ALA A 1 174 ? -11.301 14.676 58.258 1.00 36.00 174 ALA A O 1
ATOM 1301 N N . ALA A 1 175 ? -10.883 15.305 60.375 1.00 39.75 175 ALA A N 1
ATOM 1302 C CA . ALA A 1 175 ? -9.471 15.670 60.266 1.00 39.75 175 ALA A CA 1
ATOM 1303 C C . ALA A 1 175 ? -8.551 14.487 59.851 1.00 39.75 175 ALA A C 1
ATOM 1305 O O . ALA A 1 175 ? -8.940 13.325 59.985 1.00 39.75 175 ALA A O 1
ATOM 1306 N N . PRO A 1 176 ? -7.315 14.748 59.368 1.00 38.66 176 PRO A N 1
ATOM 1307 C CA . PRO A 1 176 ? -6.470 13.724 58.763 1.00 38.66 176 PRO A CA 1
ATOM 1308 C C . PRO A 1 176 ? -5.813 12.839 59.826 1.00 38.66 176 PRO A C 1
ATOM 1310 O O . PRO A 1 176 ? -4.985 13.297 60.614 1.00 38.66 176 PRO A O 1
ATOM 1313 N N . VAL A 1 177 ? -6.121 11.542 59.812 1.00 38.69 177 VAL A N 1
ATOM 1314 C CA . VAL A 1 177 ? -5.327 10.548 60.540 1.00 38.69 177 VAL A CA 1
ATOM 1315 C C . VAL A 1 177 ? -4.155 10.131 59.658 1.00 38.69 177 VAL A C 1
ATOM 1317 O O . VAL A 1 177 ? -4.282 9.329 58.735 1.00 38.69 177 VAL A O 1
ATOM 1320 N N . VAL A 1 178 ? -2.987 10.687 59.973 1.00 40.44 178 VAL A N 1
ATOM 1321 C CA . VAL A 1 178 ? -1.688 10.119 59.611 1.00 40.44 178 VAL A CA 1
ATOM 1322 C C . VAL A 1 178 ? -1.578 8.760 60.301 1.00 40.44 178 VAL A C 1
ATOM 1324 O O . VAL A 1 178 ? -1.519 8.694 61.524 1.00 40.44 178 VAL A O 1
ATOM 1327 N N . THR A 1 179 ? -1.538 7.673 59.531 1.00 38.22 179 THR A N 1
ATOM 1328 C CA . THR A 1 179 ? -1.059 6.376 60.028 1.00 38.22 179 THR A CA 1
ATOM 1329 C C . THR A 1 179 ? 0.189 5.989 59.252 1.00 38.22 179 THR A C 1
ATOM 1331 O O . THR A 1 179 ? 0.138 5.522 58.119 1.00 38.22 179 THR A O 1
ATOM 1334 N N . THR A 1 180 ? 1.332 6.216 59.889 1.00 37.94 180 THR A N 1
ATOM 1335 C CA . THR A 1 180 ? 2.604 5.562 59.590 1.00 37.94 180 THR A CA 1
ATOM 1336 C C . THR A 1 180 ? 2.580 4.130 60.116 1.00 37.94 180 THR A C 1
ATOM 1338 O O . THR A 1 180 ? 2.363 3.948 61.309 1.00 37.94 180 THR A O 1
ATOM 1341 N N . GLN A 1 181 ? 2.880 3.152 59.262 1.00 39.25 181 GLN A N 1
ATOM 1342 C CA . GLN A 1 181 ? 3.409 1.810 59.575 1.00 39.25 181 GLN A CA 1
ATOM 1343 C C . GLN A 1 181 ? 3.969 1.297 58.232 1.00 39.25 181 GLN A C 1
ATOM 1345 O O . GLN A 1 181 ? 3.206 1.074 57.304 1.00 39.25 181 GLN A O 1
ATOM 1350 N N . SER A 1 182 ? 5.269 1.350 57.921 1.00 42.75 182 SER A N 1
ATOM 1351 C CA . SER A 1 182 ? 6.431 0.690 58.538 1.00 42.75 182 SER A CA 1
ATOM 1352 C C . SER A 1 182 ? 6.192 -0.784 58.851 1.00 42.75 182 SER A C 1
ATOM 1354 O O . SER A 1 182 ? 5.637 -1.117 59.892 1.00 42.75 182 SER A O 1
ATOM 1356 N N . THR A 1 183 ? 6.638 -1.650 57.940 1.00 35.75 183 THR A N 1
ATOM 1357 C CA . THR A 1 183 ? 7.380 -2.885 58.244 1.00 35.75 183 THR A CA 1
ATOM 1358 C C . THR A 1 183 ? 7.964 -3.450 56.945 1.00 35.75 183 THR A C 1
ATOM 1360 O O . THR A 1 183 ? 7.265 -4.023 56.116 1.00 35.75 183 THR A O 1
AT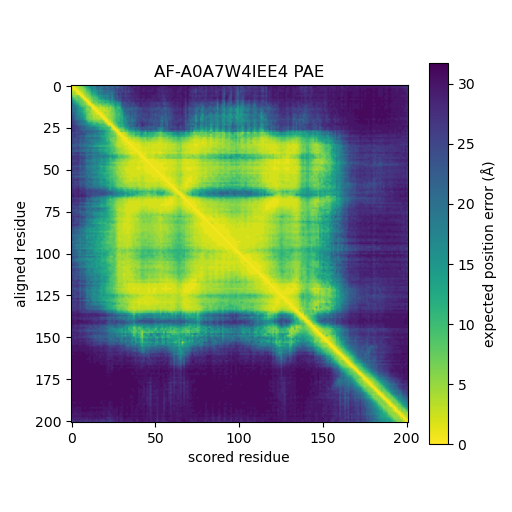OM 1363 N N . ALA A 1 184 ? 9.275 -3.275 56.770 1.00 43.31 184 ALA A N 1
ATOM 1364 C CA . ALA A 1 184 ? 10.089 -4.243 56.040 1.00 43.31 184 ALA A CA 1
ATOM 1365 C C . ALA A 1 184 ? 10.350 -5.449 56.964 1.00 43.31 184 ALA A C 1
ATOM 1367 O O . ALA A 1 184 ? 10.300 -5.303 58.190 1.00 43.31 184 ALA A O 1
ATOM 1368 N N . PRO A 1 185 ? 10.728 -6.604 56.403 1.00 45.12 185 PRO A N 1
ATOM 1369 C CA . PRO A 1 185 ? 12.119 -6.966 56.634 1.00 45.12 185 PRO A CA 1
ATOM 1370 C C . PRO A 1 185 ? 12.868 -7.377 55.367 1.00 45.12 185 PRO A C 1
ATOM 1372 O O . PRO A 1 185 ? 12.316 -7.823 54.365 1.00 45.12 185 PRO A O 1
ATOM 1375 N N . ALA A 1 186 ? 14.173 -7.171 55.481 1.00 39.56 186 ALA A N 1
ATOM 1376 C CA . ALA A 1 186 ? 15.221 -7.503 54.544 1.00 39.56 186 ALA A CA 1
ATOM 1377 C C . ALA A 1 186 ? 15.333 -9.007 54.266 1.00 39.56 186 ALA A C 1
ATOM 1379 O O . ALA A 1 186 ? 15.080 -9.829 55.143 1.00 39.56 186 ALA A O 1
ATOM 1380 N N . ASN A 1 187 ? 15.776 -9.329 53.050 1.00 45.19 187 ASN A N 1
ATOM 1381 C CA . ASN A 1 187 ? 16.914 -10.198 52.717 1.00 45.19 187 ASN A CA 1
ATOM 1382 C C . ASN A 1 187 ? 16.942 -10.334 51.187 1.00 45.19 187 ASN A C 1
ATOM 1384 O O . ASN A 1 187 ? 15.895 -10.401 50.559 1.00 45.19 187 ASN A O 1
ATOM 1388 N N . ALA A 1 188 ? 18.044 -10.458 50.471 1.00 37.78 188 ALA A N 1
ATOM 1389 C CA . ALA A 1 188 ? 19.460 -10.198 50.659 1.00 37.78 188 ALA A CA 1
ATOM 1390 C C . ALA A 1 188 ? 20.004 -10.438 49.241 1.00 37.78 188 ALA A C 1
ATOM 1392 O O . ALA A 1 188 ? 19.687 -11.455 48.621 1.00 37.78 188 ALA A O 1
ATOM 1393 N N . ALA A 1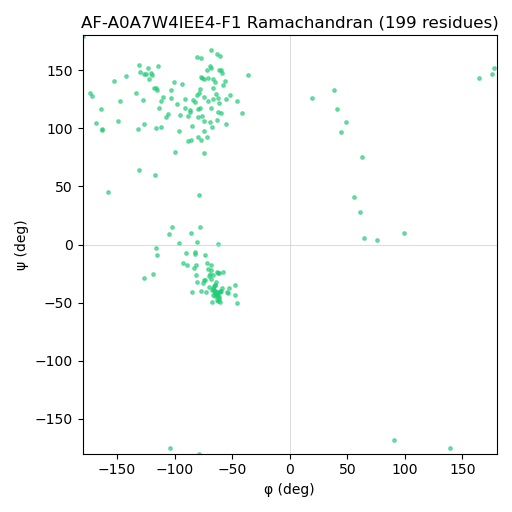 189 ? 20.753 -9.488 48.690 1.00 38.47 189 ALA A N 1
ATOM 1394 C CA . ALA A 1 189 ? 21.430 -9.693 47.421 1.00 38.47 189 ALA A CA 1
ATOM 1395 C C . ALA A 1 189 ? 22.497 -10.784 47.573 1.00 38.47 189 ALA A C 1
ATOM 1397 O O . ALA A 1 189 ? 23.252 -10.791 48.547 1.00 38.47 189 ALA A O 1
ATOM 1398 N N . THR A 1 190 ? 22.627 -11.659 46.581 1.00 36.66 190 THR A N 1
ATOM 1399 C CA . THR A 1 190 ? 23.914 -12.301 46.302 1.00 36.66 190 THR A CA 1
ATOM 1400 C C . THR A 1 190 ? 24.018 -12.592 44.811 1.00 36.66 190 THR A C 1
ATOM 1402 O O . THR A 1 190 ? 23.356 -13.470 44.269 1.00 36.66 190 THR A O 1
ATOM 1405 N N . SER A 1 191 ? 24.844 -11.785 44.149 1.00 42.31 191 SER A N 1
ATOM 1406 C CA . SER A 1 191 ? 25.478 -12.115 42.875 1.00 42.31 191 SER A CA 1
ATOM 1407 C C . SER A 1 191 ? 26.509 -13.227 43.109 1.00 42.31 191 SER A C 1
ATOM 1409 O O . SER A 1 191 ? 27.089 -13.290 44.197 1.00 42.31 191 SER A O 1
ATOM 1411 N N . PRO A 1 192 ? 26.812 -14.049 42.095 1.00 49.28 192 PRO A N 1
ATOM 1412 C CA . PRO A 1 192 ? 28.225 -14.169 41.766 1.00 49.28 192 PRO A CA 1
ATOM 1413 C C . PRO A 1 192 ? 28.518 -14.076 40.263 1.00 49.28 192 PRO A C 1
ATOM 1415 O O . PRO A 1 192 ? 27.923 -14.748 39.428 1.00 49.28 192 PRO A O 1
ATOM 1418 N N . ALA A 1 193 ? 29.490 -13.207 39.988 1.00 38.97 193 ALA A N 1
ATOM 1419 C CA . ALA A 1 193 ? 30.609 -13.321 39.056 1.00 38.97 193 ALA A CA 1
ATOM 1420 C C . ALA A 1 193 ? 30.567 -14.351 37.903 1.00 38.97 193 ALA A C 1
ATOM 1422 O O . ALA A 1 193 ? 30.543 -15.565 38.093 1.00 38.97 193 ALA A O 1
ATOM 1423 N N . THR A 1 194 ? 30.784 -13.802 36.706 1.00 45.25 194 THR A N 1
ATOM 1424 C CA . THR A 1 194 ? 31.488 -14.370 35.544 1.00 45.25 194 THR A CA 1
ATOM 1425 C C . THR A 1 194 ? 32.695 -15.246 35.921 1.00 45.25 194 THR A C 1
ATOM 1427 O O . THR A 1 194 ? 33.471 -14.878 36.806 1.00 45.25 194 THR A O 1
ATOM 1430 N N . PRO A 1 195 ? 32.968 -16.305 35.137 1.00 49.44 195 PRO A N 1
ATOM 1431 C CA . PRO A 1 195 ? 34.241 -16.315 34.420 1.00 49.44 195 PRO A CA 1
ATOM 1432 C C . PRO A 1 195 ? 34.095 -16.636 32.924 1.00 49.44 195 PRO A C 1
ATOM 1434 O O . PRO A 1 195 ? 33.222 -17.377 32.480 1.00 49.44 195 PRO A O 1
ATOM 1437 N N . ALA A 1 196 ? 35.006 -16.041 32.157 1.00 46.19 196 ALA A N 1
ATOM 1438 C CA . ALA A 1 196 ? 35.333 -16.389 30.784 1.00 46.19 196 ALA A CA 1
ATOM 1439 C C . ALA A 1 196 ? 35.816 -17.849 30.673 1.00 46.19 196 ALA A C 1
ATOM 1441 O O . ALA A 1 196 ? 36.457 -18.332 31.604 1.00 46.19 196 ALA A O 1
ATOM 1442 N N . ASN A 1 197 ? 35.596 -18.518 29.530 1.00 42.41 197 ASN A N 1
ATOM 1443 C CA . ASN A 1 197 ? 36.628 -18.825 28.514 1.00 42.41 197 ASN A CA 1
ATOM 1444 C C . ASN A 1 197 ? 36.163 -19.917 27.508 1.00 42.41 197 ASN A C 1
ATOM 1446 O O . ASN A 1 197 ? 35.519 -20.871 27.922 1.00 42.41 197 ASN A O 1
ATOM 1450 N N . LEU A 1 198 ? 36.558 -19.758 26.229 1.00 43.03 198 LEU A N 1
ATOM 1451 C CA . LEU A 1 198 ? 36.951 -20.766 25.205 1.00 43.03 198 LEU A CA 1
ATOM 1452 C C . LEU A 1 198 ? 36.185 -22.118 25.120 1.00 43.03 198 LEU A C 1
ATOM 1454 O O . LEU A 1 198 ? 36.132 -22.860 26.086 1.00 43.03 198 LEU A O 1
ATOM 1458 N N . LYS A 1 199 ? 35.739 -22.638 23.963 1.00 41.66 199 LYS A N 1
ATOM 1459 C CA . LYS A 1 199 ? 36.442 -22.816 22.674 1.00 41.66 199 LYS A CA 1
ATOM 1460 C C . LYS A 1 199 ? 35.506 -23.520 21.659 1.00 41.66 199 LYS A C 1
ATOM 1462 O O . LYS A 1 199 ? 34.656 -24.305 22.066 1.00 41.66 199 LYS A O 1
ATOM 1467 N N . ALA A 1 200 ? 35.718 -23.263 20.365 1.00 40.94 200 ALA A N 1
ATOM 1468 C CA . ALA A 1 200 ? 35.129 -23.973 19.217 1.00 40.94 200 ALA A CA 1
ATOM 1469 C C . ALA A 1 200 ? 35.551 -25.459 19.140 1.00 40.94 200 ALA A C 1
ATOM 1471 O O . ALA A 1 200 ? 36.537 -25.856 19.775 1.00 40.94 200 ALA A O 1
ATOM 1472 N N . PRO A 1 201 ? 34.834 -26.271 18.351 1.00 60.69 201 PRO A N 1
ATOM 1473 C CA . PRO A 1 201 ? 35.327 -26.609 17.005 1.00 60.69 201 PRO A CA 1
ATOM 1474 C C . PRO A 1 201 ? 34.380 -26.226 15.860 1.00 60.69 201 PRO A C 1
ATOM 1476 O O . PRO A 1 201 ? 33.147 -26.249 16.063 1.00 60.69 201 PRO A O 1
#

Nearest PDB structures (foldseek):
  8dvf-assembly1_H  TM=5.186E-01  e=3.326E+00  Escherichia phage T4
  7tej-assembly1_M  TM=2.897E-01  e=1.822E+00  Saccharomyces cerevisiae S288C

Secondary structure (DSSP, 8-state):
-----------HHHHHHHHHHTT---S-GGGSPPPP-GGG--TT-BHHHHHHHH-S-SEEEE-TTS-EEEEEEEEEES--HHHHHHHHHHHHHHHHHTTS-HHHHHHHHHHHH--EEEEEEEEE-TTSBEEEEEEE-TT-SS--EEEES-SHHHHS---------------------------------------------

Mean predicted aligned error: 17.47 Å